Protein AF-A0A927PM42-F1 (afdb_monomer)

pLDDT: mean 90.75, std 9.51, range [42.62, 98.12]

Mean predicted aligned error: 4.84 Å

Organism: NCBI:txid2742202

Structure (mmCIF, N/CA/C/O backbone):
data_AF-A0A927PM42-F1
#
_entry.id   AF-A0A927PM42-F1
#
loop_
_atom_site.group_PDB
_atom_site.id
_atom_site.type_symbol
_atom_site.label_atom_id
_atom_site.label_alt_id
_atom_site.label_comp_id
_atom_site.label_asym_id
_atom_site.label_entity_id
_atom_site.label_seq_id
_atom_site.pdbx_PDB_ins_code
_atom_site.Cartn_x
_atom_site.Cartn_y
_atom_site.Cartn_z
_atom_site.occupancy
_atom_site.B_iso_or_equiv
_atom_site.auth_seq_id
_atom_site.auth_comp_id
_atom_site.auth_asym_id
_atom_site.auth_atom_id
_atom_site.pdbx_PDB_model_num
ATOM 1 N N . MET A 1 1 ? 5.790 -5.443 2.217 1.00 92.88 1 MET A N 1
ATOM 2 C CA . MET A 1 1 ? 6.641 -5.941 1.120 1.00 92.88 1 MET A CA 1
ATOM 3 C C . MET A 1 1 ? 6.816 -4.849 0.091 1.00 92.88 1 MET A C 1
ATOM 5 O O . MET A 1 1 ? 5.838 -4.183 -0.210 1.00 92.88 1 MET A O 1
ATOM 9 N N . THR A 1 2 ? 8.018 -4.648 -0.444 1.00 96.94 2 THR A N 1
ATOM 10 C CA . THR A 1 2 ? 8.223 -3.733 -1.580 1.00 96.94 2 THR A CA 1
ATOM 11 C C . THR A 1 2 ? 7.454 -4.245 -2.797 1.00 96.94 2 THR A C 1
ATOM 13 O O . THR A 1 2 ? 7.517 -5.438 -3.090 1.00 96.94 2 THR A O 1
ATOM 16 N N . GLY A 1 3 ? 6.694 -3.372 -3.459 1.00 97.50 3 GLY A N 1
ATOM 17 C CA . GLY A 1 3 ? 5.956 -3.709 -4.675 1.00 97.50 3 GLY A CA 1
ATOM 18 C C . GLY A 1 3 ? 6.852 -3.772 -5.918 1.00 97.50 3 GLY A C 1
ATOM 19 O O . GLY A 1 3 ? 8.004 -3.330 -5.868 1.00 97.50 3 GLY A O 1
ATOM 20 N N . PRO A 1 4 ? 6.360 -4.350 -7.027 1.00 97.75 4 PRO A N 1
ATOM 21 C CA . PRO A 1 4 ? 7.158 -4.594 -8.227 1.00 97.75 4 PRO A CA 1
ATOM 22 C C . PRO A 1 4 ? 7.742 -3.326 -8.862 1.00 97.75 4 PRO A C 1
ATOM 24 O O . PRO A 1 4 ? 8.863 -3.380 -9.364 1.00 97.75 4 PRO A O 1
ATOM 27 N N . VAL A 1 5 ? 7.036 -2.189 -8.834 1.00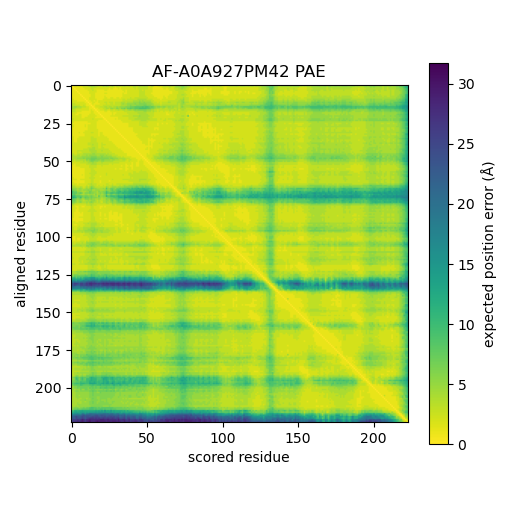 97.69 5 VAL A N 1
ATOM 28 C CA . VAL A 1 5 ? 7.523 -0.950 -9.471 1.00 97.69 5 VAL A CA 1
ATOM 29 C C . VAL A 1 5 ? 8.693 -0.377 -8.679 1.00 97.69 5 VAL A C 1
ATOM 31 O O . VAL A 1 5 ? 9.764 -0.123 -9.232 1.00 97.69 5 VAL A O 1
ATOM 34 N N . THR A 1 6 ? 8.521 -0.243 -7.367 1.00 97.44 6 THR A N 1
ATOM 35 C CA . THR A 1 6 ? 9.565 0.246 -6.463 1.00 97.44 6 THR A CA 1
ATOM 36 C C . THR A 1 6 ? 10.735 -0.726 -6.397 1.00 97.44 6 THR A C 1
ATOM 38 O O . THR A 1 6 ? 11.880 -0.296 -6.422 1.00 97.44 6 THR A O 1
ATOM 41 N N . LEU A 1 7 ? 10.493 -2.038 -6.390 1.00 97.56 7 LEU A N 1
ATOM 42 C CA . LEU A 1 7 ? 11.578 -3.017 -6.436 1.00 97.56 7 LEU A CA 1
ATOM 43 C C . LEU A 1 7 ? 12.359 -2.929 -7.753 1.00 97.56 7 LEU A C 1
ATOM 45 O O . LEU A 1 7 ? 13.586 -2.939 -7.737 1.00 97.56 7 LEU A O 1
ATOM 49 N N . GLY A 1 8 ? 11.664 -2.800 -8.887 1.00 96.69 8 GLY A N 1
ATOM 50 C CA . GLY A 1 8 ? 12.297 -2.650 -10.196 1.00 96.69 8 GLY A CA 1
ATOM 51 C C . GLY A 1 8 ? 13.134 -1.377 -10.318 1.00 96.69 8 GLY A C 1
ATOM 52 O O . GLY A 1 8 ? 14.120 -1.359 -11.050 1.00 96.69 8 GLY A O 1
ATOM 53 N N . ARG A 1 9 ? 12.777 -0.320 -9.586 1.00 95.62 9 ARG A N 1
ATOM 54 C CA . ARG A 1 9 ? 13.574 0.907 -9.495 1.00 9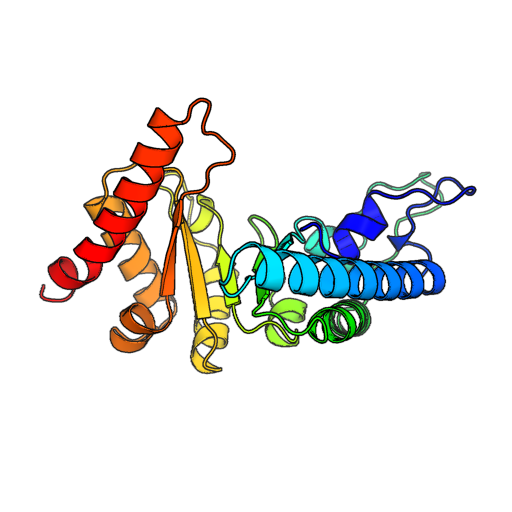5.62 9 ARG A CA 1
ATOM 55 C C . ARG A 1 9 ? 14.888 0.695 -8.735 1.00 95.62 9 ARG A C 1
ATOM 57 O O . ARG A 1 9 ? 15.901 1.265 -9.118 1.00 95.62 9 ARG A O 1
ATOM 64 N N . GLU A 1 10 ? 14.862 -0.097 -7.666 1.00 94.81 10 GLU A N 1
ATOM 65 C CA . GLU A 1 10 ? 16.002 -0.275 -6.752 1.00 94.81 10 GLU A CA 1
ATOM 66 C C . GLU A 1 10 ? 16.981 -1.382 -7.194 1.00 94.81 10 GLU A C 1
ATOM 68 O O . GLU A 1 10 ? 18.061 -1.514 -6.620 1.00 94.81 10 GLU A O 1
ATOM 73 N N . ILE A 1 11 ? 16.632 -2.188 -8.205 1.00 95.00 11 ILE A N 1
ATOM 74 C CA . ILE A 1 11 ? 17.509 -3.230 -8.760 1.00 95.00 11 ILE A CA 1
ATOM 75 C C . ILE A 1 11 ? 18.140 -2.742 -10.063 1.00 95.00 11 ILE A C 1
ATOM 77 O O . ILE A 1 11 ? 17.433 -2.372 -10.999 1.00 95.00 11 ILE A O 1
ATOM 81 N N . GLU A 1 12 ? 19.466 -2.820 -10.155 1.00 93.31 12 GLU A N 1
ATOM 82 C CA . GLU A 1 12 ? 20.225 -2.486 -11.362 1.00 93.31 12 GLU A CA 1
ATOM 83 C C . GLU A 1 12 ? 20.474 -3.718 -12.246 1.00 93.31 12 GLU A C 1
ATOM 85 O O . GLU A 1 12 ? 20.830 -4.804 -11.783 1.00 93.31 12 GLU A O 1
ATOM 90 N N . LEU A 1 13 ? 20.323 -3.530 -13.554 1.00 92.06 13 LEU A N 1
ATOM 91 C CA . LEU A 1 13 ? 20.781 -4.451 -14.589 1.00 92.06 13 LEU A CA 1
ATOM 92 C C . LEU A 1 13 ? 22.303 -4.317 -14.784 1.00 92.06 13 LEU A C 1
ATOM 94 O O . LEU A 1 13 ? 22.875 -3.275 -14.465 1.00 92.06 13 LEU A O 1
ATOM 98 N N . PRO A 1 14 ? 22.977 -5.293 -15.427 1.00 90.88 14 PRO A N 1
ATOM 99 C CA . PRO A 1 14 ? 24.401 -5.176 -15.768 1.00 90.88 14 PRO A CA 1
ATOM 100 C C . PRO A 1 14 ? 24.758 -3.941 -16.614 1.00 90.88 14 PRO A C 1
ATOM 102 O O . PRO A 1 14 ? 25.915 -3.535 -16.665 1.00 90.88 14 PRO A O 1
ATOM 105 N N . SER A 1 15 ? 23.771 -3.341 -17.286 1.00 85.94 15 SER A N 1
ATOM 106 C CA . SER A 1 15 ? 23.903 -2.089 -18.038 1.00 85.94 15 SER A CA 1
ATOM 107 C C . SER A 1 15 ? 23.924 -0.829 -17.158 1.00 85.94 15 SER A C 1
ATOM 109 O O . SER A 1 15 ? 24.000 0.273 -17.700 1.00 85.94 15 SER A O 1
ATOM 111 N N . GLY A 1 16 ? 23.783 -0.963 -15.835 1.00 87.88 16 GLY A N 1
ATOM 112 C CA . GLY A 1 16 ? 23.657 0.137 -14.874 1.00 87.88 16 GLY A CA 1
ATOM 113 C C . GLY A 1 16 ? 22.282 0.813 -14.855 1.00 87.88 16 GLY A C 1
ATOM 114 O O . GLY A 1 16 ? 22.078 1.752 -14.096 1.00 87.88 16 GLY A O 1
ATOM 115 N N . HIS A 1 17 ? 21.338 0.370 -15.690 1.00 90.12 17 HIS A N 1
ATOM 116 C CA . HIS A 1 17 ? 19.963 0.873 -15.675 1.00 90.12 17 HIS A CA 1
ATOM 117 C C . HIS A 1 17 ? 19.133 0.114 -14.645 1.00 90.12 17 HIS A C 1
ATOM 119 O O . HIS A 1 17 ? 19.331 -1.085 -14.460 1.00 90.12 17 HIS A O 1
ATOM 125 N N . ALA A 1 18 ? 18.167 0.789 -14.026 1.00 93.44 18 ALA A N 1
ATOM 126 C CA . ALA A 1 18 ? 17.182 0.118 -13.191 1.00 93.44 18 ALA A CA 1
ATOM 127 C C . ALA A 1 18 ? 16.388 -0.913 -14.013 1.00 93.44 18 ALA A C 1
ATOM 129 O O . ALA A 1 18 ? 16.078 -0.671 -15.183 1.00 93.44 18 ALA A O 1
ATOM 130 N N . VAL A 1 19 ? 15.992 -2.028 -13.397 1.00 96.06 19 VAL A N 1
ATOM 131 C CA . VAL A 1 19 ? 15.082 -3.020 -14.000 1.00 96.06 19 VAL A CA 1
ATOM 132 C C . VAL A 1 19 ? 13.786 -2.355 -14.475 1.00 96.06 19 VAL A C 1
ATOM 134 O O . VAL A 1 19 ? 13.231 -2.754 -15.494 1.00 96.06 19 VAL A O 1
ATOM 137 N N . LEU A 1 20 ? 13.346 -1.289 -13.799 1.00 95.69 20 LEU A N 1
ATOM 138 C CA . LEU A 1 20 ? 12.207 -0.456 -14.189 1.00 95.69 20 LEU A CA 1
ATOM 139 C C . LEU A 1 20 ? 12.273 0.030 -15.650 1.00 95.69 20 LEU A C 1
ATOM 141 O O . LEU A 1 20 ? 11.228 0.178 -16.284 1.00 95.69 20 LEU A O 1
ATOM 145 N N . GLU A 1 21 ? 13.470 0.262 -16.194 1.00 92.81 21 GLU A N 1
ATOM 146 C CA . GLU A 1 21 ? 13.679 0.761 -17.561 1.00 92.81 21 GLU A CA 1
ATOM 147 C C . GLU A 1 21 ? 13.536 -0.331 -18.640 1.00 92.81 21 GLU A C 1
ATOM 149 O O . GLU A 1 21 ? 13.314 -0.021 -19.816 1.00 92.81 21 GLU A O 1
ATOM 15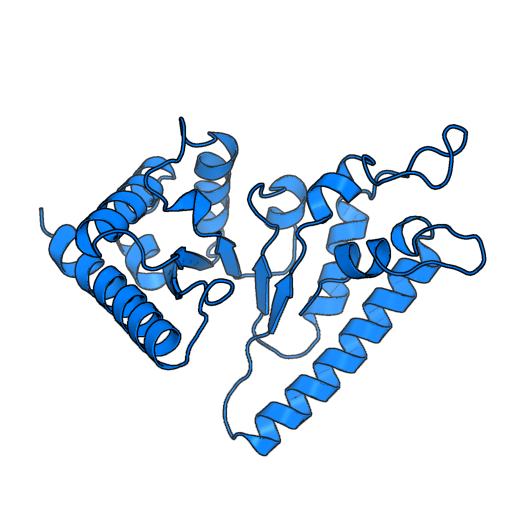4 N N . ASP A 1 22 ? 13.604 -1.610 -18.257 1.00 94.25 22 ASP A N 1
ATOM 155 C CA . ASP A 1 22 ? 13.395 -2.759 -19.139 1.00 94.25 22 ASP A CA 1
ATOM 156 C C . ASP A 1 22 ? 12.048 -3.431 -18.828 1.00 94.25 22 ASP A C 1
ATOM 158 O O . ASP A 1 22 ? 11.878 -4.136 -17.835 1.00 94.25 22 ASP A O 1
ATOM 162 N N . ARG A 1 23 ? 11.061 -3.241 -19.714 1.00 94.12 23 ARG A N 1
ATOM 163 C CA . ARG A 1 23 ? 9.699 -3.770 -19.518 1.00 94.12 23 ARG A CA 1
ATOM 164 C C . ARG A 1 23 ? 9.631 -5.297 -19.503 1.00 94.12 23 ARG A C 1
ATOM 166 O O . ARG A 1 23 ? 8.681 -5.835 -18.941 1.00 94.12 23 ARG A O 1
ATOM 173 N N . GLY A 1 24 ? 10.570 -5.987 -20.150 1.00 95.94 24 GLY A N 1
ATOM 174 C CA . GLY A 1 24 ? 10.654 -7.445 -20.101 1.00 95.94 24 GLY A CA 1
ATOM 175 C C . GLY A 1 24 ? 11.148 -7.896 -18.734 1.00 95.94 24 GLY A C 1
ATOM 176 O O . GLY A 1 24 ? 10.442 -8.620 -18.037 1.00 95.94 24 GLY A O 1
ATOM 177 N N . ALA A 1 25 ? 12.295 -7.360 -18.312 1.00 96.69 25 ALA A N 1
ATOM 178 C CA . ALA A 1 25 ? 12.884 -7.676 -17.014 1.00 96.69 25 ALA A CA 1
ATOM 179 C C . ALA A 1 25 ? 11.962 -7.298 -15.841 1.00 96.69 25 ALA A C 1
ATOM 181 O O . ALA A 1 25 ? 11.865 -8.044 -14.871 1.00 96.69 25 ALA A O 1
ATOM 182 N N . LEU A 1 26 ? 11.240 -6.177 -15.934 1.00 97.69 26 LEU A N 1
ATOM 183 C CA . LEU A 1 26 ? 10.273 -5.754 -14.920 1.00 97.69 26 LEU A CA 1
ATOM 184 C C . LEU A 1 26 ? 9.089 -6.723 -14.794 1.00 97.69 26 LEU A C 1
ATOM 186 O O . LEU A 1 26 ? 8.639 -6.999 -13.682 1.00 97.69 26 LEU A O 1
ATOM 190 N N . ARG A 1 27 ? 8.593 -7.258 -15.918 1.00 97.69 27 ARG A N 1
ATOM 191 C CA . ARG A 1 27 ? 7.532 -8.277 -15.915 1.00 97.69 27 ARG A CA 1
ATOM 192 C C . ARG A 1 27 ? 8.018 -9.581 -15.287 1.00 97.69 27 ARG A C 1
ATOM 194 O O . ARG A 1 27 ? 7.321 -10.123 -14.432 1.00 97.69 27 ARG A O 1
ATOM 201 N N . ASP A 1 28 ? 9.218 -10.029 -15.646 1.00 97.88 28 ASP A N 1
ATOM 202 C CA . ASP A 1 28 ? 9.822 -11.239 -15.076 1.00 97.88 28 ASP A CA 1
ATOM 203 C C . ASP A 1 28 ? 10.086 -11.078 -13.568 1.00 97.88 28 ASP A C 1
ATOM 205 O O . ASP A 1 28 ? 9.803 -11.982 -12.778 1.00 97.88 28 ASP A O 1
ATOM 209 N N . LEU A 1 29 ? 10.551 -9.897 -13.143 1.00 97.88 29 LEU A N 1
ATOM 210 C CA . LEU A 1 29 ? 10.734 -9.547 -11.734 1.00 97.88 29 LEU A CA 1
ATOM 211 C C . LEU A 1 29 ? 9.408 -9.589 -10.966 1.00 97.88 29 LEU A C 1
ATOM 213 O O . LEU A 1 29 ? 9.353 -10.175 -9.886 1.00 97.88 29 LEU A O 1
ATOM 217 N N . ALA A 1 30 ? 8.345 -8.985 -11.502 1.00 98.12 30 ALA A N 1
ATOM 218 C CA . ALA A 1 30 ? 7.035 -8.970 -10.853 1.00 98.12 30 ALA A CA 1
ATOM 219 C C . ALA A 1 30 ? 6.439 -10.380 -10.720 1.00 98.12 30 ALA A C 1
ATOM 221 O O . ALA A 1 30 ? 5.911 -10.719 -9.660 1.00 98.12 30 ALA A O 1
ATOM 222 N N . ALA A 1 31 ? 6.578 -11.218 -11.753 1.00 98.06 31 ALA A N 1
ATOM 223 C CA . ALA A 1 31 ? 6.146 -12.614 -11.711 1.00 98.06 31 ALA A CA 1
ATOM 224 C C . ALA A 1 31 ? 6.912 -13.414 -10.642 1.00 98.06 31 ALA A C 1
ATOM 226 O O . ALA A 1 31 ? 6.302 -14.091 -9.815 1.00 98.06 31 ALA A O 1
ATOM 227 N N . SER A 1 32 ? 8.240 -13.269 -10.599 1.00 97.94 32 SER A N 1
ATOM 228 C CA . SER A 1 32 ? 9.096 -13.919 -9.598 1.00 97.94 32 SER A CA 1
ATOM 229 C C . SER A 1 32 ? 8.786 -13.449 -8.168 1.00 97.94 32 SER A C 1
ATOM 231 O O . SER A 1 32 ? 8.699 -14.255 -7.238 1.00 97.94 32 SER A O 1
ATOM 233 N N . LEU A 1 33 ? 8.539 -12.146 -7.985 1.00 98.00 33 LEU A N 1
ATOM 234 C CA . LEU A 1 33 ? 8.115 -11.571 -6.708 1.00 98.00 33 LEU A CA 1
ATOM 235 C C . LEU A 1 33 ? 6.778 -12.163 -6.244 1.00 98.00 33 LEU A C 1
ATOM 237 O O . LEU A 1 33 ? 6.657 -12.544 -5.079 1.00 98.00 33 LEU A O 1
ATOM 241 N N . ALA A 1 34 ? 5.793 -12.265 -7.140 1.00 97.88 34 ALA A N 1
ATOM 242 C CA . ALA A 1 34 ? 4.490 -12.845 -6.830 1.00 97.88 34 ALA A CA 1
ATOM 243 C C . ALA A 1 34 ? 4.612 -14.322 -6.417 1.00 97.88 34 ALA A C 1
ATOM 245 O O . ALA A 1 34 ? 4.085 -14.708 -5.372 1.00 97.88 34 ALA A O 1
ATOM 246 N N . GLU A 1 35 ? 5.372 -15.132 -7.161 1.00 98.06 35 GLU A N 1
ATOM 247 C CA . GLU A 1 35 ? 5.624 -16.539 -6.818 1.00 98.06 35 GLU A CA 1
ATOM 248 C C . GLU A 1 35 ? 6.281 -16.673 -5.432 1.00 98.06 35 GLU A C 1
ATOM 250 O O . GLU A 1 35 ? 5.801 -17.412 -4.564 1.00 98.06 35 GLU A O 1
ATOM 255 N N . GLY A 1 36 ? 7.347 -15.903 -5.188 1.00 97.69 36 GLY A N 1
ATOM 256 C CA . GLY A 1 36 ? 8.074 -15.920 -3.922 1.00 97.69 36 GLY A CA 1
ATOM 257 C C . GLY A 1 36 ? 7.208 -15.505 -2.729 1.00 97.69 36 GLY A C 1
ATOM 258 O O . GLY A 1 36 ? 7.250 -16.150 -1.674 1.00 97.69 36 GLY A O 1
ATOM 259 N N . VAL A 1 37 ? 6.391 -14.459 -2.892 1.00 97.81 37 VAL A N 1
ATOM 260 C CA . VAL A 1 37 ? 5.470 -13.977 -1.854 1.00 97.81 37 VAL A CA 1
ATOM 261 C C . VAL A 1 37 ? 4.347 -14.979 -1.606 1.00 97.81 37 VAL A C 1
ATOM 263 O O . VAL A 1 37 ? 4.095 -15.292 -0.444 1.00 97.81 37 VAL A O 1
ATOM 266 N N . SER A 1 38 ? 3.736 -15.551 -2.646 1.00 97.62 38 SER A N 1
ATOM 267 C CA . SER A 1 38 ? 2.700 -16.587 -2.508 1.00 97.62 38 SER A CA 1
ATOM 268 C C . SER A 1 38 ? 3.209 -17.804 -1.723 1.00 97.62 38 SER A C 1
ATOM 270 O O . SER A 1 38 ? 2.601 -18.236 -0.733 1.00 97.62 38 SER A O 1
ATOM 272 N N . GLY A 1 39 ? 4.398 -18.307 -2.076 1.00 97.81 39 GLY A N 1
ATOM 273 C CA . GLY A 1 39 ? 5.035 -19.402 -1.345 1.00 97.81 39 GLY A CA 1
ATOM 274 C C . GLY A 1 39 ? 5.389 -19.034 0.101 1.00 97.81 39 GLY A C 1
ATOM 275 O O . GLY A 1 39 ? 5.317 -19.879 1.000 1.00 97.81 39 GLY A O 1
ATOM 276 N N . HIS A 1 40 ? 5.758 -17.774 0.356 1.00 96.75 40 HIS A N 1
ATOM 277 C CA . HIS A 1 40 ? 6.052 -17.285 1.700 1.00 96.75 40 HIS A CA 1
ATOM 278 C C . HIS A 1 40 ? 4.793 -17.153 2.565 1.00 96.75 40 HIS A C 1
ATOM 280 O O . HIS A 1 40 ? 4.797 -17.650 3.691 1.00 96.75 40 HIS A O 1
ATOM 286 N N . VAL A 1 41 ? 3.715 -16.576 2.029 1.00 97.44 41 VAL A N 1
ATOM 287 C CA . VAL A 1 41 ? 2.396 -16.499 2.674 1.00 97.44 41 VAL A CA 1
ATOM 288 C C . VAL A 1 41 ? 1.923 -17.894 3.062 1.00 97.44 41 VAL A C 1
ATOM 290 O O . VAL A 1 41 ? 1.713 -18.164 4.242 1.00 97.44 41 VAL A O 1
ATOM 293 N N . SER A 1 42 ? 1.888 -18.821 2.101 1.00 97.06 42 SER A N 1
ATOM 294 C CA . SER A 1 42 ? 1.455 -20.205 2.330 1.00 97.06 42 SER A CA 1
ATOM 295 C C . SER A 1 42 ? 2.264 -20.915 3.420 1.00 97.06 42 SER A C 1
ATOM 297 O O . SER A 1 42 ? 1.777 -21.828 4.092 1.00 97.06 42 SER A O 1
ATOM 299 N N . ARG A 1 43 ? 3.542 -20.557 3.588 1.00 97.62 43 ARG A N 1
ATOM 300 C CA . ARG A 1 43 ? 4.393 -21.090 4.660 1.00 97.62 43 ARG A CA 1
ATOM 301 C C . ARG A 1 43 ? 4.048 -20.468 6.012 1.00 97.62 43 ARG A C 1
ATOM 303 O O . ARG A 1 43 ? 3.949 -21.205 6.990 1.00 97.62 43 ARG A O 1
ATOM 310 N N . LEU A 1 44 ? 3.879 -19.147 6.064 1.00 96.88 44 LEU A N 1
ATOM 311 C CA . LEU A 1 44 ? 3.535 -18.420 7.285 1.00 96.88 44 LEU A CA 1
ATOM 312 C C . LEU A 1 44 ? 2.164 -18.832 7.820 1.00 96.88 44 LEU A C 1
ATOM 314 O O . LEU A 1 44 ? 2.062 -19.138 9.002 1.00 96.88 44 LEU A O 1
ATOM 318 N N . GLU A 1 45 ? 1.145 -18.930 6.968 1.00 97.12 45 GLU A N 1
ATOM 319 C CA . GLU A 1 45 ? -0.208 -19.324 7.386 1.00 97.12 45 GLU A CA 1
ATOM 320 C C . GLU A 1 45 ? -0.227 -20.717 8.019 1.00 97.12 45 GLU A C 1
ATOM 322 O O . GLU A 1 45 ? -0.785 -20.910 9.099 1.00 97.12 45 GLU A O 1
ATOM 327 N N . ARG A 1 46 ? 0.469 -21.686 7.408 1.00 96.88 46 ARG A N 1
ATOM 328 C CA . ARG A 1 46 ? 0.620 -23.035 7.978 1.00 96.88 46 ARG A CA 1
ATOM 329 C C . ARG A 1 46 ? 1.381 -23.038 9.299 1.00 96.88 46 ARG A C 1
ATOM 331 O O . ARG A 1 46 ? 1.077 -23.846 10.169 1.00 96.88 46 ARG A O 1
ATOM 338 N N . SER A 1 47 ? 2.388 -22.177 9.434 1.00 97.62 47 SER A N 1
ATOM 339 C CA . SER A 1 47 ? 3.229 -22.125 10.632 1.00 97.62 47 SER A CA 1
ATOM 340 C C . SER A 1 47 ? 2.569 -21.394 11.798 1.00 97.62 47 SER A C 1
ATOM 342 O O . SER A 1 47 ? 2.841 -21.735 12.946 1.00 97.62 47 SER A O 1
ATOM 344 N N . LEU A 1 48 ? 1.777 -20.359 11.519 1.00 97.12 48 LEU A N 1
ATOM 345 C CA . LEU A 1 48 ? 1.210 -19.462 12.527 1.00 97.12 48 LEU A CA 1
ATOM 346 C C . LEU A 1 48 ? -0.267 -19.759 12.812 1.00 97.12 48 LEU A C 1
ATOM 348 O O . LEU A 1 48 ? -0.782 -19.329 13.840 1.00 97.12 48 LEU A O 1
ATOM 352 N N . GLY A 1 49 ? -0.950 -20.492 11.927 1.00 96.69 49 GLY A N 1
ATOM 353 C CA . GLY A 1 49 ? -2.367 -20.826 12.074 1.00 96.69 49 GLY A CA 1
ATOM 354 C C . GLY A 1 49 ? -3.301 -19.620 11.935 1.00 96.69 49 GLY A C 1
ATOM 355 O O . GLY A 1 49 ? -4.433 -19.667 12.410 1.00 96.69 49 GLY A O 1
ATOM 356 N N . CYS A 1 50 ? -2.838 -18.534 11.314 1.00 96.19 50 CYS A N 1
ATOM 357 C CA . CYS A 1 50 ? -3.612 -17.322 11.066 1.00 96.19 50 CYS A CA 1
ATOM 358 C C . CYS A 1 50 ? -3.511 -16.906 9.597 1.00 96.19 50 CYS A C 1
ATOM 360 O O . CYS A 1 50 ? -2.554 -17.265 8.914 1.00 96.19 50 CYS A O 1
ATOM 362 N N . LYS A 1 51 ? -4.503 -16.142 9.126 1.00 95.44 51 LYS A N 1
ATOM 363 C CA . LYS A 1 51 ? -4.466 -15.527 7.797 1.00 95.44 51 LYS A CA 1
ATOM 364 C C . LYS A 1 51 ? -3.386 -14.454 7.734 1.00 95.44 51 LYS A C 1
ATOM 366 O O . LYS A 1 51 ? -3.207 -13.706 8.699 1.00 95.44 51 LYS A O 1
ATOM 371 N N . ILE A 1 52 ? -2.723 -14.342 6.589 1.00 96.00 52 ILE A N 1
ATOM 372 C CA . ILE A 1 52 ? -1.722 -13.302 6.340 1.00 96.00 52 ILE A CA 1
ATOM 373 C C . ILE A 1 52 ? -2.286 -12.243 5.393 1.00 96.00 52 ILE A C 1
ATOM 375 O O . ILE A 1 52 ? -2.898 -12.558 4.378 1.00 96.00 52 ILE A O 1
ATOM 379 N N . ILE A 1 53 ? -2.035 -10.976 5.725 1.00 95.19 53 ILE A N 1
ATOM 380 C CA . ILE A 1 53 ? -2.302 -9.829 4.853 1.00 95.19 53 ILE A CA 1
ATOM 381 C C . ILE A 1 53 ? -0.963 -9.334 4.308 1.00 95.19 53 ILE A C 1
ATOM 383 O O . ILE A 1 53 ? -0.015 -9.132 5.072 1.00 95.19 53 ILE A O 1
ATOM 387 N N . VAL A 1 54 ? -0.880 -9.109 2.999 1.00 96.94 54 VAL A N 1
ATOM 388 C CA . VAL A 1 54 ? 0.312 -8.559 2.347 1.00 96.94 54 VAL A CA 1
ATOM 389 C C . VAL A 1 54 ? 0.094 -7.089 2.024 1.00 96.94 54 VAL A C 1
ATOM 391 O O . VAL A 1 54 ? -0.752 -6.728 1.214 1.00 96.94 54 VAL A O 1
ATOM 394 N N . GLN A 1 55 ? 0.902 -6.223 2.629 1.00 95.75 55 GLN A N 1
ATOM 395 C CA . GLN A 1 55 ? 0.959 -4.818 2.244 1.00 95.75 55 GLN A CA 1
ATOM 396 C C . GLN A 1 55 ? 2.061 -4.603 1.202 1.00 95.75 55 GLN A C 1
ATOM 398 O O . GLN A 1 55 ? 3.237 -4.835 1.496 1.00 95.75 55 GLN A O 1
ATOM 403 N N . TRP A 1 56 ? 1.695 -4.138 0.013 1.00 97.62 56 TRP A N 1
ATOM 404 C CA . TRP A 1 56 ? 2.607 -3.687 -1.030 1.00 97.62 56 TRP A CA 1
ATOM 405 C C . TRP A 1 56 ? 2.997 -2.227 -0.799 1.00 97.62 56 TRP A C 1
ATOM 407 O O . TRP A 1 56 ? 2.142 -1.360 -0.633 1.00 97.62 56 TRP A O 1
ATOM 417 N N . LEU A 1 57 ? 4.300 -1.967 -0.771 1.00 96.62 57 LEU A N 1
ATOM 418 C CA . LEU A 1 57 ? 4.889 -0.646 -0.593 1.00 96.62 57 LEU A CA 1
ATOM 419 C C . LEU A 1 57 ? 5.397 -0.164 -1.950 1.00 96.62 57 LEU A C 1
ATOM 421 O O . LEU A 1 57 ? 6.358 -0.718 -2.483 1.00 96.62 57 LEU A O 1
ATOM 425 N N . GLU A 1 58 ? 4.742 0.858 -2.486 1.00 97.38 58 GLU A N 1
ATOM 426 C CA . GLU A 1 58 ? 4.997 1.445 -3.798 1.00 97.38 58 GLU A CA 1
ATOM 427 C C . GLU A 1 58 ? 5.263 2.968 -3.747 1.00 97.38 58 GLU A C 1
ATOM 429 O O . GLU A 1 58 ? 4.628 3.724 -4.486 1.00 97.38 58 GLU A O 1
ATOM 434 N N . PRO A 1 59 ? 6.177 3.468 -2.887 1.00 95.44 59 PRO A N 1
ATOM 435 C CA . PRO A 1 59 ? 6.458 4.903 -2.776 1.00 95.44 59 PRO A CA 1
ATOM 436 C C . PRO A 1 59 ? 7.080 5.517 -4.040 1.00 95.44 59 PRO A C 1
ATOM 438 O O . PRO A 1 59 ? 6.969 6.720 -4.253 1.00 95.44 59 PRO A O 1
ATOM 441 N N . ALA A 1 60 ? 7.721 4.714 -4.894 1.00 95.50 60 ALA A N 1
ATOM 442 C CA . ALA A 1 60 ? 8.337 5.199 -6.131 1.00 95.50 60 ALA A CA 1
ATOM 443 C C . ALA A 1 60 ? 7.373 5.232 -7.328 1.00 95.50 60 ALA A C 1
ATOM 445 O O . ALA A 1 60 ? 7.774 5.569 -8.442 1.00 95.50 60 ALA A O 1
ATOM 446 N N . LEU A 1 61 ? 6.106 4.859 -7.133 1.00 96.31 61 LEU A N 1
ATOM 447 C CA . LEU A 1 61 ? 5.159 4.715 -8.230 1.00 96.31 61 LEU A CA 1
ATOM 448 C C . LEU A 1 61 ? 4.907 6.030 -8.967 1.00 96.31 61 LEU A C 1
ATOM 450 O O . LEU A 1 61 ? 4.974 6.048 -10.191 1.00 96.31 61 LEU A O 1
ATOM 454 N N . GLN A 1 62 ? 4.645 7.123 -8.245 1.00 95.12 62 GLN A N 1
ATOM 455 C CA . GLN A 1 62 ? 4.404 8.430 -8.867 1.00 95.12 62 GLN A CA 1
ATOM 456 C C . GLN A 1 62 ? 5.597 8.844 -9.746 1.00 95.12 62 GLN A C 1
ATOM 458 O O . GLN A 1 62 ? 5.423 9.213 -10.904 1.00 95.12 62 GLN A O 1
ATOM 463 N N . GLU A 1 63 ? 6.817 8.680 -9.232 1.00 94.69 63 GLU A N 1
ATOM 464 C CA . GLU A 1 63 ? 8.060 8.981 -9.952 1.00 94.69 63 GLU A CA 1
ATOM 465 C C . GLU A 1 63 ? 8.246 8.104 -11.205 1.00 94.69 63 GLU A C 1
ATOM 467 O O . GLU A 1 63 ? 8.710 8.577 -12.247 1.00 94.69 63 GLU A O 1
ATOM 472 N N . ALA A 1 64 ? 7.853 6.829 -11.137 1.00 95.88 64 ALA A N 1
ATOM 473 C CA . ALA A 1 64 ? 7.878 5.921 -12.279 1.00 95.88 64 ALA A CA 1
ATOM 474 C C . ALA A 1 64 ? 6.848 6.309 -13.355 1.00 95.88 64 ALA A C 1
ATOM 476 O O . ALA A 1 64 ? 7.169 6.294 -14.546 1.00 95.88 64 ALA A O 1
ATOM 477 N N . LEU A 1 65 ? 5.627 6.683 -12.957 1.00 96.38 65 LEU A N 1
ATOM 478 C CA . LEU A 1 65 ? 4.572 7.130 -13.877 1.00 96.38 65 LEU A CA 1
ATOM 479 C C . LEU A 1 65 ? 4.965 8.436 -14.586 1.00 96.38 65 LEU A C 1
ATOM 481 O O . LEU A 1 65 ? 4.779 8.576 -15.798 1.00 96.38 65 LEU A O 1
ATOM 485 N N . ASP A 1 66 ? 5.574 9.365 -13.849 1.00 94.88 66 ASP A N 1
ATOM 486 C CA . ASP A 1 66 ? 6.019 10.655 -14.379 1.00 94.88 66 ASP A CA 1
ATOM 487 C C . ASP A 1 66 ? 7.294 10.548 -15.222 1.00 94.88 66 ASP A C 1
ATOM 489 O O . ASP A 1 66 ? 7.568 11.430 -16.049 1.00 94.88 66 ASP A O 1
ATOM 493 N N . GLY A 1 67 ? 8.048 9.452 -15.072 1.00 93.44 67 GLY A N 1
ATOM 494 C CA . GLY A 1 67 ? 9.364 9.298 -15.687 1.00 93.44 67 GLY A CA 1
ATOM 495 C C . GLY A 1 67 ? 10.316 10.347 -15.131 1.00 93.44 67 GLY A C 1
ATOM 496 O O . GLY A 1 67 ? 10.988 11.043 -15.883 1.00 93.44 67 GLY A O 1
ATOM 497 N N . SER A 1 68 ? 10.307 10.517 -13.813 1.00 91.75 68 SER A N 1
ATOM 498 C CA . SER A 1 68 ? 11.180 11.440 -13.081 1.00 91.75 68 SER A CA 1
ATOM 499 C C . SER A 1 68 ? 12.222 10.700 -12.239 1.00 91.75 68 SER A C 1
ATOM 501 O O . SER A 1 68 ? 12.923 11.323 -11.445 1.00 91.75 68 SER A O 1
ATOM 503 N N . SER A 1 69 ? 12.359 9.386 -12.470 1.00 86.38 69 SER A N 1
ATOM 504 C CA . SER A 1 69 ? 13.366 8.533 -11.837 1.00 86.38 69 SER A CA 1
ATOM 505 C C . SER A 1 69 ? 14.783 9.045 -12.053 1.00 86.38 69 SER A C 1
ATOM 507 O O . SER A 1 69 ? 15.104 9.597 -13.105 1.00 86.38 69 SER A O 1
ATOM 509 N N . ARG A 1 70 ? 15.662 8.857 -11.065 1.00 83.88 70 ARG A N 1
ATOM 510 C CA . ARG A 1 70 ? 17.064 9.271 -11.197 1.00 83.88 70 ARG A CA 1
ATOM 511 C C . ARG A 1 70 ? 17.693 8.633 -12.455 1.00 83.88 70 ARG A C 1
ATOM 513 O O . ARG A 1 70 ? 17.790 7.409 -12.509 1.00 83.88 70 ARG A O 1
ATOM 520 N N . PRO A 1 71 ? 18.148 9.426 -13.446 1.00 81.94 71 PRO A N 1
ATOM 521 C CA . PRO A 1 71 ? 18.742 8.880 -14.660 1.00 81.94 71 PRO A CA 1
ATOM 522 C C . PRO A 1 71 ? 20.145 8.322 -14.404 1.00 81.94 71 PRO A C 1
ATOM 524 O O . PRO A 1 71 ? 20.893 8.849 -13.576 1.00 81.94 71 PRO A O 1
ATOM 527 N N . VAL A 1 72 ? 20.536 7.325 -15.203 1.00 80.94 72 VAL A N 1
ATOM 528 C CA . VAL A 1 72 ? 21.918 6.811 -15.264 1.00 80.94 72 VAL A CA 1
ATOM 529 C C . VAL A 1 72 ? 22.862 7.860 -15.860 1.00 80.94 72 VAL A C 1
ATOM 531 O O . VAL A 1 72 ? 23.999 8.018 -15.418 1.00 80.94 72 VAL A O 1
ATOM 534 N N . SER A 1 73 ? 22.392 8.615 -16.859 1.00 81.81 73 SER A N 1
ATOM 535 C CA . SER A 1 73 ? 23.127 9.729 -17.462 1.00 81.81 73 SER A CA 1
ATOM 536 C C . SER A 1 73 ? 22.181 10.794 -18.021 1.00 81.81 73 SER A C 1
ATOM 538 O O . SER A 1 73 ? 21.031 10.514 -18.345 1.00 81.81 73 SER A O 1
ATOM 540 N N . ILE A 1 74 ? 22.679 12.021 -18.206 1.00 83.38 74 ILE A N 1
ATOM 541 C CA . ILE A 1 74 ? 21.901 13.144 -18.771 1.00 83.38 74 ILE A CA 1
ATOM 542 C C . ILE A 1 74 ? 21.391 12.833 -20.193 1.00 83.38 74 ILE A C 1
ATOM 544 O O . ILE A 1 74 ? 20.360 13.352 -20.610 1.00 83.38 74 ILE A O 1
ATOM 548 N N . LEU A 1 75 ? 22.096 11.975 -20.940 1.00 86.12 75 LEU A N 1
ATOM 549 C CA . LEU A 1 75 ? 21.745 11.608 -22.316 1.00 86.12 75 LEU A CA 1
ATOM 550 C C . LEU A 1 75 ? 20.661 10.522 -22.395 1.00 86.12 75 LEU A C 1
ATOM 552 O O . LEU A 1 75 ? 20.173 10.225 -23.484 1.00 86.12 75 LEU A O 1
ATOM 556 N N . GLN A 1 76 ? 20.300 9.920 -21.262 1.00 81.81 76 GLN A N 1
ATOM 557 C CA . GLN A 1 76 ? 19.342 8.822 -21.171 1.00 81.81 76 GLN A CA 1
ATOM 558 C C . GLN A 1 76 ? 18.320 9.142 -20.075 1.00 81.81 76 GLN A C 1
ATOM 560 O O . GLN A 1 76 ? 18.462 8.671 -18.944 1.00 81.81 76 GLN A O 1
ATOM 565 N N . PRO A 1 77 ? 17.315 9.984 -20.381 1.00 85.00 77 PRO A N 1
ATOM 566 C CA . PRO A 1 77 ? 16.262 10.281 -19.423 1.00 85.00 77 PRO A CA 1
ATOM 567 C C . PRO A 1 77 ? 15.469 9.007 -19.083 1.00 85.00 77 PRO A C 1
ATOM 569 O O . PRO A 1 77 ? 15.296 8.150 -19.959 1.00 85.00 77 PRO A O 1
ATOM 572 N N . PRO A 1 78 ? 14.975 8.888 -17.839 1.00 88.25 78 PRO A N 1
ATOM 573 C CA . PRO A 1 78 ? 14.148 7.761 -17.408 1.00 88.25 78 PRO A CA 1
ATOM 574 C C . PRO A 1 78 ? 12.868 7.641 -18.247 1.00 88.25 78 PRO A C 1
ATOM 576 O O . PRO A 1 78 ? 12.304 8.637 -18.718 1.00 88.25 78 PRO A O 1
ATOM 579 N N . ARG A 1 79 ? 12.368 6.417 -18.418 1.00 91.25 79 ARG A N 1
ATOM 580 C CA . ARG A 1 79 ? 11.144 6.157 -19.185 1.00 91.25 79 ARG A CA 1
ATOM 581 C C . ARG A 1 79 ? 9.924 6.112 -18.280 1.00 91.25 79 ARG A C 1
ATOM 583 O O . ARG A 1 79 ? 9.836 5.296 -17.366 1.00 91.25 79 ARG A O 1
ATOM 590 N N . ARG A 1 80 ? 8.900 6.889 -18.644 1.00 95.62 80 ARG A N 1
ATOM 591 C CA . ARG A 1 80 ? 7.563 6.801 -18.035 1.00 95.62 80 ARG A CA 1
ATOM 592 C C . ARG A 1 80 ? 7.020 5.385 -18.100 1.00 95.62 80 ARG A C 1
ATOM 594 O O . ARG A 1 80 ? 6.947 4.822 -19.194 1.00 95.62 80 ARG A O 1
ATOM 601 N N . LEU A 1 81 ? 6.619 4.838 -16.957 1.00 97.38 81 LEU A N 1
ATOM 602 C CA . LEU A 1 81 ? 5.831 3.614 -16.866 1.00 97.38 81 LEU A CA 1
ATOM 603 C C . LEU A 1 81 ? 4.365 3.941 -17.188 1.00 97.38 81 LEU A C 1
ATOM 605 O O . LEU A 1 81 ? 3.743 4.706 -16.453 1.00 97.38 81 LEU A O 1
ATOM 609 N N . PRO A 1 82 ? 3.784 3.400 -18.271 1.00 97.31 82 PRO A N 1
ATOM 610 C CA . PRO A 1 82 ? 2.373 3.620 -18.557 1.00 97.31 82 PRO A CA 1
ATOM 611 C C . PRO A 1 82 ? 1.488 3.011 -17.467 1.00 97.31 82 PRO A C 1
ATOM 613 O O . PRO A 1 82 ? 1.735 1.897 -17.009 1.00 97.31 82 PRO A O 1
ATOM 616 N N . VAL A 1 83 ? 0.411 3.711 -17.101 1.00 97.75 83 VAL A N 1
ATOM 617 C CA . VAL A 1 83 ? -0.551 3.241 -16.088 1.00 97.75 83 VAL A CA 1
ATOM 618 C C . VAL A 1 83 ? -1.053 1.813 -16.357 1.00 97.75 83 VAL A C 1
ATOM 620 O O . VAL A 1 83 ? -1.009 1.011 -15.426 1.00 97.75 83 VAL A O 1
ATOM 623 N N . PRO A 1 84 ? -1.449 1.429 -17.592 1.00 97.88 84 PRO A N 1
ATOM 624 C CA . PRO A 1 84 ? -1.894 0.058 -17.854 1.00 97.88 84 PRO A CA 1
ATOM 625 C C . PRO A 1 84 ? -0.810 -0.994 -17.597 1.00 97.88 84 PRO A C 1
ATOM 627 O O . PRO A 1 84 ? -1.122 -2.108 -17.187 1.00 97.88 84 PRO A O 1
ATOM 630 N N . GLU A 1 85 ? 0.465 -0.650 -17.804 1.00 97.94 85 GLU A N 1
ATOM 631 C CA . GLU A 1 85 ? 1.573 -1.556 -17.497 1.00 97.94 85 GLU A CA 1
ATOM 632 C C . GLU A 1 85 ? 1.750 -1.705 -15.983 1.00 97.94 85 GLU A C 1
ATOM 634 O O . GLU A 1 85 ? 1.853 -2.831 -15.505 1.00 97.94 85 GLU A O 1
ATOM 639 N N . ALA A 1 86 ? 1.704 -0.608 -15.217 1.00 97.69 86 ALA A N 1
ATOM 640 C CA . ALA A 1 86 ? 1.754 -0.660 -13.752 1.00 97.69 86 ALA A CA 1
ATOM 641 C C . ALA A 1 86 ? 0.610 -1.512 -13.168 1.00 97.69 86 ALA A C 1
ATOM 643 O O . ALA A 1 86 ? 0.844 -2.402 -12.350 1.00 97.69 86 ALA A O 1
ATOM 644 N N . VAL A 1 87 ? -0.618 -1.297 -13.652 1.00 98.12 87 VAL A N 1
ATOM 645 C CA . VAL A 1 87 ? -1.801 -2.080 -13.261 1.00 98.12 87 VAL A CA 1
ATOM 646 C C . VAL A 1 87 ? -1.653 -3.553 -13.656 1.00 98.12 87 VAL A C 1
ATOM 648 O O . VAL A 1 87 ? -2.030 -4.433 -12.881 1.00 98.12 87 VAL A O 1
ATOM 651 N N . GLY A 1 88 ? -1.065 -3.847 -14.819 1.00 98.00 88 GLY A N 1
ATOM 652 C CA . GLY A 1 88 ? -0.782 -5.214 -15.260 1.00 98.00 88 GLY A CA 1
ATOM 653 C C . GLY A 1 88 ? 0.197 -5.953 -14.342 1.00 98.00 88 GLY A C 1
ATOM 654 O O . GLY A 1 88 ? -0.055 -7.103 -13.986 1.00 98.00 88 GLY A O 1
ATOM 655 N N . LEU A 1 89 ? 1.266 -5.284 -13.892 1.00 98.00 89 LEU A N 1
ATOM 656 C CA . LEU A 1 89 ? 2.216 -5.851 -12.923 1.00 98.00 89 LEU A CA 1
ATOM 657 C C . LEU A 1 89 ? 1.518 -6.187 -11.600 1.00 98.00 89 LEU A C 1
ATOM 659 O O . LEU A 1 89 ? 1.677 -7.285 -11.069 1.00 98.00 89 LEU A O 1
ATOM 663 N N . TRP A 1 90 ? 0.698 -5.268 -11.091 1.00 97.62 90 TRP A N 1
ATOM 664 C CA . TRP A 1 90 ? -0.065 -5.496 -9.866 1.00 97.62 90 TRP A CA 1
ATOM 665 C C . TRP A 1 90 ? -1.129 -6.572 -9.998 1.00 97.62 90 TRP A C 1
ATOM 667 O O . TRP A 1 90 ? -1.363 -7.293 -9.035 1.00 97.62 90 TRP A O 1
ATOM 677 N N . SER A 1 91 ? -1.757 -6.702 -11.167 1.00 97.12 91 SER A N 1
ATOM 678 C CA . SER A 1 91 ? -2.747 -7.753 -11.420 1.00 97.12 91 SER A CA 1
ATOM 679 C C . SER A 1 91 ? -2.122 -9.138 -11.272 1.00 97.12 91 SER A C 1
ATOM 681 O O . SER A 1 91 ? -2.707 -9.987 -10.611 1.00 97.12 91 SER A O 1
ATOM 683 N N . GLY A 1 92 ? -0.892 -9.338 -11.763 1.00 94.56 92 GLY A N 1
ATOM 684 C CA . GLY A 1 92 ? -0.143 -10.574 -11.508 1.00 94.56 92 GLY A CA 1
ATOM 685 C C . GLY A 1 92 ? 0.191 -10.776 -10.025 1.00 94.56 92 GLY A C 1
ATOM 686 O O . GLY A 1 92 ? 0.048 -11.875 -9.494 1.00 94.56 92 GLY A O 1
ATOM 687 N N . CYS A 1 93 ? 0.571 -9.710 -9.312 1.00 95.69 93 CYS A N 1
ATOM 688 C CA . CYS A 1 93 ? 0.791 -9.781 -7.863 1.00 95.69 93 CYS A CA 1
ATOM 689 C C . CYS A 1 93 ? -0.496 -10.027 -7.059 1.00 95.69 93 CYS A C 1
ATOM 691 O O . CYS A 1 93 ? -0.413 -10.528 -5.942 1.00 95.69 93 CYS A O 1
ATOM 693 N N . ALA A 1 94 ? -1.676 -9.709 -7.593 1.00 95.81 94 ALA A N 1
ATOM 694 C CA . ALA A 1 94 ? -2.939 -9.906 -6.892 1.00 95.81 94 ALA A CA 1
ATOM 695 C C . ALA A 1 94 ? -3.293 -11.394 -6.714 1.00 95.81 94 ALA A C 1
ATOM 697 O O . ALA A 1 94 ? -4.036 -11.736 -5.795 1.00 95.81 94 ALA A O 1
ATOM 698 N N . GLU A 1 95 ? -2.714 -12.286 -7.521 1.00 94.94 95 GLU A N 1
ATOM 699 C CA . GLU A 1 95 ? -3.006 -13.727 -7.536 1.00 94.94 95 GLU A CA 1
ATOM 700 C C . GLU A 1 95 ? -2.299 -14.531 -6.423 1.00 94.94 95 GLU A C 1
ATOM 702 O O . GLU A 1 95 ? -2.396 -15.755 -6.376 1.00 94.94 95 GLU A O 1
ATOM 707 N N . ILE A 1 96 ? -1.621 -13.874 -5.473 1.00 94.88 96 ILE A N 1
ATOM 708 C CA . ILE A 1 96 ? -0.835 -14.539 -4.413 1.00 94.88 96 ILE A CA 1
ATOM 709 C C . ILE A 1 96 ? -1.662 -15.312 -3.368 1.00 94.88 96 ILE A C 1
ATOM 711 O O . ILE A 1 96 ? -1.079 -15.946 -2.490 1.00 94.88 96 ILE A O 1
ATOM 715 N N . GLY A 1 97 ? -2.996 -15.261 -3.432 1.00 91.81 97 GLY A N 1
ATOM 716 C CA . GLY A 1 97 ? -3.888 -15.995 -2.525 1.00 91.81 97 GLY A CA 1
ATOM 717 C C . GLY A 1 97 ? -4.007 -15.405 -1.115 1.00 91.81 97 GLY A C 1
ATOM 718 O O . GLY A 1 97 ? -4.410 -16.113 -0.198 1.00 91.81 97 GLY A O 1
ATOM 719 N N . ALA A 1 98 ? -3.665 -14.126 -0.941 1.00 95.12 98 ALA A N 1
ATOM 720 C CA . ALA A 1 98 ? -3.726 -13.405 0.330 1.00 95.12 98 ALA A CA 1
ATOM 721 C C . ALA A 1 98 ? -4.545 -12.116 0.197 1.00 95.12 98 ALA A C 1
ATOM 723 O O . ALA A 1 98 ? -4.580 -11.505 -0.877 1.00 95.12 98 ALA A O 1
ATOM 724 N N . ASP A 1 99 ? -5.123 -11.661 1.309 1.00 95.75 99 ASP A N 1
ATOM 725 C CA . ASP A 1 99 ? -5.672 -10.309 1.400 1.00 95.75 99 ASP A CA 1
ATOM 726 C C . ASP A 1 99 ? -4.534 -9.292 1.246 1.00 95.75 99 ASP A C 1
ATOM 728 O O . ASP A 1 99 ? -3.430 -9.479 1.768 1.00 95.75 99 ASP A O 1
ATOM 732 N N . GLN A 1 100 ? -4.784 -8.217 0.500 1.00 96.56 100 GLN A N 1
ATOM 733 C CA . GLN A 1 100 ? -3.735 -7.292 0.077 1.00 96.56 100 GLN A CA 1
ATOM 734 C C . GLN A 1 100 ? -4.102 -5.835 0.327 1.00 96.56 100 GLN A C 1
ATOM 736 O O . GLN A 1 100 ? -5.244 -5.412 0.130 1.00 96.56 100 GLN A O 1
ATOM 741 N N . ALA A 1 101 ? -3.095 -5.061 0.721 1.00 96.94 101 ALA A N 1
ATOM 742 C CA . ALA A 1 101 ? -3.180 -3.621 0.903 1.00 96.94 101 ALA A CA 1
ATOM 743 C C . ALA A 1 101 ? -2.068 -2.914 0.121 1.00 96.94 101 ALA A C 1
ATOM 745 O O . ALA A 1 101 ? -0.984 -3.464 -0.048 1.00 96.94 101 ALA A O 1
ATOM 746 N N . LEU A 1 102 ? -2.319 -1.693 -0.337 1.00 97.62 102 LEU A N 1
ATOM 747 C CA . LEU A 1 102 ? -1.361 -0.880 -1.085 1.00 97.62 102 LEU A CA 1
ATOM 748 C C . LEU A 1 102 ? -1.010 0.382 -0.299 1.00 97.62 102 LEU A C 1
ATOM 750 O O . LEU A 1 102 ? -1.892 1.029 0.250 1.00 97.62 102 LEU A O 1
ATOM 754 N N . TRP A 1 103 ? 0.261 0.767 -0.287 1.00 95.94 103 TRP A N 1
ATOM 755 C CA . TRP A 1 103 ? 0.724 2.070 0.186 1.00 95.94 103 TRP A CA 1
ATOM 756 C C . TRP A 1 103 ? 1.634 2.697 -0.865 1.00 95.94 103 TRP A C 1
ATOM 758 O O . TRP A 1 103 ? 2.611 2.070 -1.259 1.00 95.94 103 TRP A O 1
ATOM 768 N N . CYS A 1 104 ? 1.345 3.924 -1.300 1.00 94.75 104 CYS A N 1
ATOM 769 C CA . CYS A 1 104 ? 2.086 4.611 -2.370 1.00 94.75 104 CYS A CA 1
ATOM 770 C C . CYS A 1 104 ? 2.950 5.784 -1.879 1.00 94.75 104 CYS A C 1
ATOM 772 O O . CYS A 1 104 ? 3.407 6.584 -2.688 1.00 94.75 104 CYS A O 1
ATOM 774 N N . GLY A 1 105 ? 3.174 5.907 -0.569 1.00 89.88 105 GLY A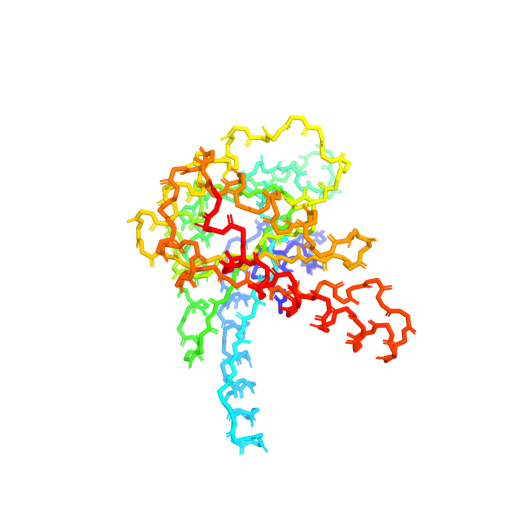 N 1
ATOM 775 C CA . GLY A 1 105 ? 3.792 7.101 0.014 1.00 89.88 105 GLY A CA 1
ATOM 776 C C . GLY A 1 105 ? 2.774 8.208 0.299 1.00 89.88 105 GLY A C 1
ATOM 777 O O . GLY A 1 105 ? 1.587 7.934 0.486 1.00 89.88 105 GLY A O 1
ATOM 778 N N . ASP A 1 106 ? 3.255 9.451 0.366 1.00 83.94 106 ASP A N 1
ATOM 779 C CA . ASP A 1 106 ? 2.438 10.616 0.741 1.00 83.94 106 ASP A CA 1
ATOM 780 C C . ASP A 1 106 ? 1.548 11.124 -0.405 1.00 83.94 106 ASP A C 1
ATOM 782 O O . ASP A 1 106 ? 0.493 11.706 -0.156 1.00 83.94 106 ASP A O 1
ATOM 786 N N . THR A 1 107 ? 1.940 10.862 -1.656 1.00 86.88 107 THR A N 1
ATOM 787 C CA . THR A 1 107 ? 1.166 11.214 -2.852 1.00 86.88 107 THR A CA 1
ATOM 788 C C . THR A 1 107 ? 0.561 9.957 -3.459 1.00 86.88 107 THR A C 1
ATOM 790 O O . THR A 1 107 ? 1.283 9.045 -3.859 1.00 86.88 107 THR A O 1
ATOM 793 N N . VAL A 1 108 ? -0.769 9.911 -3.559 1.00 93.06 108 VAL A N 1
ATOM 794 C CA . VAL A 1 108 ? -1.491 8.772 -4.141 1.00 93.06 108 VAL A CA 1
ATOM 795 C C . VAL A 1 108 ? -1.701 8.998 -5.647 1.00 93.06 108 VAL A C 1
ATOM 797 O O . VAL A 1 108 ? -2.450 9.902 -6.022 1.00 93.06 108 VAL A O 1
ATOM 800 N N . PRO A 1 109 ? -1.113 8.174 -6.535 1.00 94.88 109 PRO A N 1
ATOM 801 C CA . PRO A 1 109 ? -1.370 8.236 -7.974 1.00 94.88 109 PRO A CA 1
ATOM 802 C C . PRO A 1 109 ? -2.724 7.593 -8.307 1.00 94.88 109 PRO A C 1
ATOM 804 O O . PRO A 1 109 ? -2.820 6.424 -8.692 1.00 94.88 109 PRO A O 1
ATOM 807 N N . TRP A 1 110 ? -3.797 8.367 -8.136 1.00 95.00 110 TRP A N 1
ATOM 808 C CA . TRP A 1 110 ? -5.182 7.897 -8.265 1.00 95.00 110 TRP A CA 1
ATOM 809 C C . TRP A 1 110 ? -5.508 7.246 -9.610 1.00 95.00 110 TRP A C 1
ATOM 811 O O . TRP A 1 110 ? -6.254 6.273 -9.648 1.00 95.00 110 TRP A O 1
ATOM 821 N N . ASN A 1 111 ? -4.905 7.723 -10.701 1.00 93.56 111 ASN A N 1
ATOM 822 C CA . ASN A 1 111 ? -5.091 7.157 -12.039 1.00 93.56 111 ASN A CA 1
ATOM 823 C C . ASN A 1 111 ? -4.682 5.676 -12.140 1.00 93.56 111 ASN A C 1
ATOM 825 O O . ASN A 1 111 ? -5.300 4.935 -12.894 1.00 93.56 111 ASN A O 1
ATOM 829 N N . ALA A 1 112 ? -3.661 5.242 -11.398 1.00 96.50 112 ALA A N 1
ATOM 830 C CA . ALA A 1 112 ? -3.247 3.843 -11.339 1.00 96.50 112 ALA A CA 1
ATOM 831 C C . ALA A 1 112 ? -3.946 3.088 -10.205 1.00 96.50 112 ALA A C 1
ATOM 833 O O . ALA A 1 112 ? -4.357 1.944 -10.383 1.00 96.50 112 ALA A O 1
ATOM 834 N N . VAL A 1 113 ? -4.096 3.723 -9.041 1.00 96.50 113 VAL A N 1
ATOM 835 C CA . VAL A 1 113 ? -4.677 3.095 -7.846 1.00 96.50 113 VAL A CA 1
ATOM 836 C C . VAL A 1 113 ? -6.141 2.702 -8.068 1.00 96.50 113 VAL A C 1
ATOM 838 O O . VAL A 1 113 ? -6.531 1.591 -7.707 1.00 96.50 113 VAL A O 1
ATOM 841 N N . GLU A 1 114 ? -6.945 3.559 -8.703 1.00 94.44 114 GLU A N 1
ATOM 842 C CA . GLU A 1 114 ? -8.367 3.280 -8.959 1.00 94.44 114 GLU A CA 1
ATOM 843 C C . GLU A 1 114 ? -8.588 2.112 -9.928 1.00 94.44 114 GLU A C 1
ATOM 845 O O . GLU A 1 114 ? -9.510 1.319 -9.724 1.00 94.44 114 GLU A O 1
ATOM 850 N N . GLU A 1 115 ? -7.725 1.980 -10.935 1.00 94.94 115 GLU A N 1
ATOM 851 C CA . GLU A 1 115 ? -7.748 0.896 -11.928 1.00 94.94 115 GLU A CA 1
ATOM 852 C C . GLU A 1 115 ? -7.062 -0.382 -11.414 1.00 94.94 1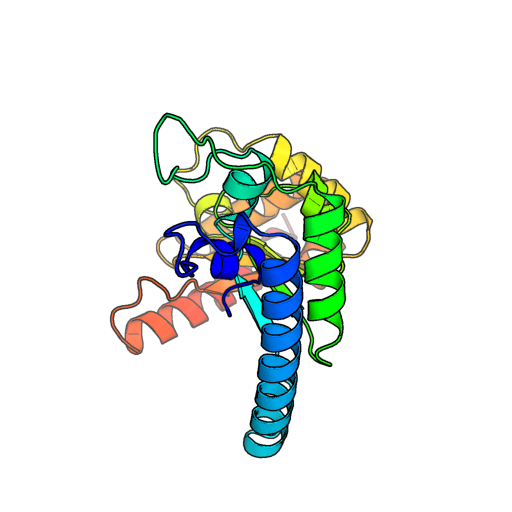15 GLU A C 1
ATOM 854 O O . GLU A 1 115 ? -7.240 -1.468 -11.962 1.00 94.94 115 GLU A O 1
ATOM 859 N N . GLY A 1 116 ? -6.275 -0.264 -10.342 1.00 95.88 116 GLY A N 1
ATOM 860 C CA . GLY A 1 116 ? -5.540 -1.363 -9.734 1.00 95.88 116 GLY A CA 1
ATOM 861 C C . GLY A 1 116 ? -6.440 -2.408 -9.058 1.00 95.88 116 GLY A C 1
ATOM 862 O O . GLY A 1 116 ? -7.579 -2.110 -8.665 1.00 95.88 116 GLY A O 1
ATOM 863 N N . PRO A 1 117 ? -5.908 -3.628 -8.853 1.00 96.00 117 PRO A N 1
ATOM 864 C CA . PRO A 1 117 ? -6.670 -4.768 -8.343 1.00 96.00 117 PRO A CA 1
ATOM 865 C C . PRO A 1 117 ? -6.878 -4.745 -6.821 1.00 96.00 117 PRO A C 1
ATOM 867 O O . PRO A 1 117 ? -7.669 -5.522 -6.293 1.00 96.00 117 PRO A O 1
ATOM 870 N N . PHE A 1 118 ? -6.149 -3.900 -6.087 1.00 96.00 118 PHE A N 1
ATOM 871 C CA . PHE A 1 118 ? -6.154 -3.936 -4.627 1.00 96.00 118 PHE A CA 1
ATOM 872 C C . PHE A 1 118 ? -7.406 -3.274 -4.045 1.00 96.00 118 PHE A C 1
ATOM 874 O O . PHE A 1 118 ? -7.798 -2.180 -4.447 1.00 96.00 118 PHE A O 1
ATOM 881 N N . GLY A 1 119 ? -8.012 -3.936 -3.058 1.00 95.19 119 GLY A N 1
ATOM 882 C CA . GLY A 1 119 ? -9.217 -3.457 -2.378 1.00 95.19 119 GLY A CA 1
ATOM 883 C C . GLY A 1 119 ? -8.952 -2.595 -1.144 1.00 95.19 119 GLY A C 1
ATOM 884 O O . GLY A 1 119 ? -9.889 -1.991 -0.634 1.00 95.19 119 GLY A O 1
ATOM 885 N N . THR A 1 120 ? -7.705 -2.518 -0.663 1.00 97.81 120 THR A N 1
ATOM 886 C CA . THR A 1 120 ? -7.343 -1.748 0.537 1.00 97.81 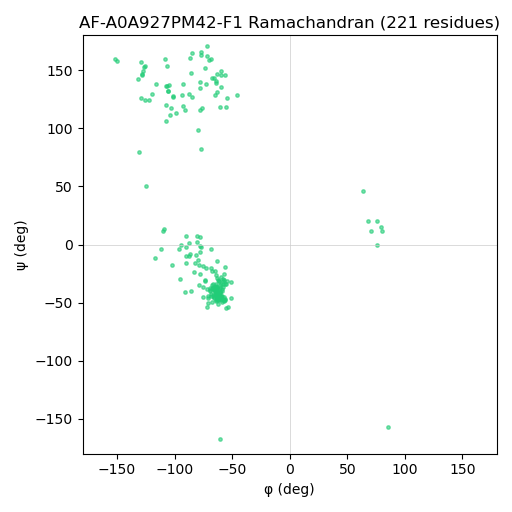120 THR A CA 1
ATOM 887 C C . THR A 1 120 ? -6.215 -0.766 0.239 1.00 97.81 120 THR A C 1
ATOM 889 O O . THR A 1 120 ? -5.142 -1.176 -0.201 1.00 97.81 120 THR A O 1
ATOM 892 N N . LEU A 1 121 ? -6.440 0.519 0.515 1.00 97.06 121 LEU A N 1
ATOM 893 C CA . LEU A 1 121 ? -5.426 1.574 0.429 1.00 97.06 121 LEU A CA 1
ATOM 894 C C . LEU A 1 121 ? -4.986 1.983 1.837 1.00 97.06 121 LEU A C 1
ATOM 896 O O . LEU A 1 121 ? -5.817 2.252 2.700 1.00 97.06 121 LEU A O 1
ATOM 900 N N . VAL A 1 122 ? -3.683 2.061 2.072 1.00 95.75 122 VAL A N 1
ATOM 901 C CA . VAL A 1 122 ? -3.100 2.574 3.311 1.00 95.75 122 VAL A CA 1
ATOM 902 C C . VAL A 1 122 ? -2.620 3.998 3.067 1.00 95.75 122 VAL A C 1
ATOM 904 O O . VAL A 1 122 ? -1.855 4.239 2.134 1.00 95.75 122 VAL A O 1
ATOM 907 N N . LEU A 1 123 ? -3.039 4.932 3.915 1.00 93.19 123 LEU A N 1
ATOM 908 C CA . LEU A 1 123 ? -2.555 6.310 3.920 1.00 93.19 123 LEU A CA 1
ATOM 909 C C . LEU A 1 123 ? -1.597 6.523 5.088 1.00 93.19 123 LEU A C 1
ATOM 911 O O . LEU A 1 123 ? -1.859 6.058 6.197 1.00 93.19 123 LEU A O 1
ATOM 915 N N . GLY A 1 124 ? -0.494 7.225 4.833 1.00 88.94 124 GLY A N 1
ATOM 916 C CA . GLY A 1 124 ? 0.511 7.528 5.850 1.00 88.94 124 GLY A CA 1
ATOM 917 C C . GLY A 1 124 ? 0.047 8.566 6.885 1.00 88.94 124 GLY A C 1
ATOM 918 O O . GLY A 1 124 ? -0.972 9.238 6.682 1.00 88.94 124 GLY A O 1
ATOM 919 N N . PRO A 1 125 ? 0.828 8.773 7.963 1.00 85.62 125 PRO A N 1
ATOM 920 C CA . PRO A 1 125 ? 0.527 9.760 9.003 1.00 85.62 125 PRO A CA 1
ATOM 921 C C . PRO A 1 125 ? 0.382 11.194 8.484 1.00 85.62 125 PRO A C 1
ATOM 923 O O . PRO A 1 125 ? -0.337 11.987 9.083 1.00 85.62 125 PRO A O 1
ATOM 926 N N . ALA A 1 126 ? 0.998 11.539 7.348 1.00 83.06 126 ALA A N 1
ATOM 927 C CA . ALA A 1 126 ? 0.845 12.855 6.727 1.00 83.06 126 ALA A CA 1
ATOM 928 C C . ALA A 1 126 ? -0.621 13.192 6.386 1.00 83.06 126 ALA A C 1
ATOM 930 O O . ALA A 1 126 ? -1.024 14.349 6.495 1.00 83.06 126 ALA A O 1
ATOM 931 N N . ALA A 1 127 ? -1.447 12.190 6.057 1.00 79.31 127 ALA A N 1
ATOM 932 C CA . ALA A 1 127 ? -2.871 12.384 5.777 1.00 79.31 127 ALA A CA 1
ATOM 933 C C . ALA A 1 127 ? -3.704 12.685 7.041 1.00 79.31 127 ALA A C 1
ATOM 935 O O . ALA A 1 127 ? -4.809 13.226 6.950 1.00 79.31 127 ALA A O 1
ATOM 936 N N . THR A 1 128 ? -3.193 12.333 8.226 1.00 74.50 128 THR A N 1
ATOM 937 C CA . THR A 1 128 ? -3.903 12.456 9.510 1.00 74.50 128 THR A CA 1
ATOM 938 C C . THR A 1 128 ? -3.242 13.420 10.501 1.00 74.50 128 THR A C 1
ATOM 940 O O . THR A 1 128 ? -3.882 13.780 11.489 1.00 74.50 128 THR A O 1
ATOM 943 N N . GLY A 1 129 ? -2.011 13.871 10.235 1.00 70.06 129 GLY A N 1
ATOM 944 C CA . GLY A 1 129 ? -1.171 14.706 11.100 1.00 70.06 129 GLY A CA 1
ATOM 945 C C . GLY A 1 129 ? -1.616 16.167 11.231 1.00 70.06 129 GLY A C 1
ATOM 946 O O . GLY A 1 129 ? -2.472 16.656 10.496 1.00 70.06 129 GLY A O 1
ATOM 947 N N . ALA A 1 130 ? -1.112 16.857 12.264 1.00 64.31 130 ALA A N 1
ATOM 948 C CA . ALA A 1 130 ? -1.580 18.203 12.645 1.00 64.31 130 ALA A CA 1
ATOM 949 C C . ALA A 1 130 ? -0.916 19.300 11.806 1.00 64.31 130 ALA A C 1
ATOM 951 O O . ALA A 1 130 ? -1.458 20.389 11.651 1.00 64.31 130 ALA A O 1
ATOM 952 N N . SER A 1 131 ? 0.256 18.979 11.259 1.00 56.88 131 SER A N 1
ATOM 953 C CA . SER A 1 131 ? 1.126 19.881 10.505 1.00 56.88 131 SER A CA 1
ATOM 954 C C . SER A 1 131 ? 0.845 19.893 9.000 1.00 56.88 131 SER A C 1
ATOM 956 O O . SER A 1 131 ? 1.623 20.473 8.246 1.00 56.88 131 SER A O 1
ATOM 958 N N . GLY A 1 132 ? -0.221 19.231 8.543 1.00 50.97 132 GLY A N 1
ATOM 959 C CA . GLY A 1 132 ? -0.612 19.265 7.139 1.00 50.97 132 GLY A CA 1
ATOM 960 C C . GLY A 1 132 ? -1.036 20.679 6.751 1.00 50.97 132 GLY A C 1
ATOM 961 O O . GLY A 1 132 ? -1.861 21.286 7.432 1.00 50.97 132 GLY A O 1
ATOM 962 N N . GLY A 1 133 ? -0.474 21.209 5.663 1.00 53.00 133 GLY A N 1
ATOM 963 C CA . GLY A 1 133 ? -1.036 22.379 4.988 1.00 53.00 133 GLY A CA 1
ATOM 964 C C . GLY A 1 133 ? -2.466 22.108 4.488 1.00 53.00 133 GLY A C 1
ATOM 965 O O . GLY A 1 133 ? -3.073 21.098 4.855 1.00 53.00 133 GLY A O 1
ATOM 966 N N . PRO A 1 134 ? -3.032 22.980 3.635 1.00 56.28 134 PRO A N 1
ATOM 967 C CA . PRO A 1 134 ? -4.300 22.693 2.970 1.00 56.28 134 PRO A CA 1
ATOM 968 C C . PRO A 1 134 ? -4.283 21.271 2.407 1.00 56.28 134 PRO A C 1
ATOM 970 O O . PRO A 1 134 ? -3.318 20.883 1.743 1.00 56.28 134 PRO A O 1
ATOM 973 N N . ARG A 1 135 ? -5.311 20.481 2.730 1.00 69.69 135 ARG A N 1
ATOM 974 C CA . ARG A 1 135 ? -5.409 19.108 2.237 1.00 69.69 135 ARG A CA 1
ATOM 975 C C . ARG A 1 135 ? -5.442 19.129 0.720 1.00 69.69 135 ARG A C 1
ATOM 977 O O . ARG A 1 135 ? -6.142 19.946 0.125 1.00 69.69 135 ARG A O 1
ATOM 984 N N . ASP A 1 136 ? -4.675 18.232 0.116 1.00 78.69 136 ASP A N 1
ATOM 985 C CA . ASP A 1 136 ? -4.666 18.080 -1.329 1.00 78.69 136 ASP A CA 1
ATOM 986 C C . ASP A 1 136 ? -6.074 17.689 -1.802 1.00 78.69 136 ASP A C 1
ATOM 988 O O . ASP A 1 136 ? -6.603 16.644 -1.413 1.00 78.69 136 ASP A O 1
ATOM 992 N N . HIS A 1 137 ? -6.686 18.533 -2.635 1.00 85.88 137 HIS A N 1
ATOM 993 C CA . HIS A 1 137 ? -7.995 18.266 -3.228 1.00 85.88 137 HIS A CA 1
ATOM 994 C C . HIS A 1 137 ? -8.002 16.927 -3.977 1.00 85.88 137 HIS A C 1
ATOM 996 O O . HIS A 1 137 ? -8.995 16.205 -3.924 1.00 85.88 137 HIS A O 1
ATOM 1002 N N . ALA A 1 138 ? -6.879 16.542 -4.596 1.00 88.75 138 ALA A N 1
ATOM 1003 C CA . ALA A 1 138 ? -6.768 15.260 -5.278 1.00 88.75 138 ALA A CA 1
ATOM 1004 C C . ALA A 1 138 ? -6.910 14.078 -4.307 1.00 88.75 138 ALA A C 1
ATOM 1006 O O . ALA A 1 138 ? -7.546 13.083 -4.654 1.00 88.75 138 ALA A O 1
ATOM 1007 N N . LEU A 1 139 ? -6.360 14.180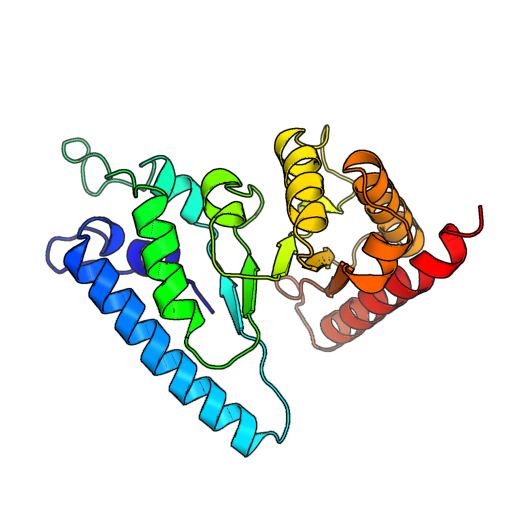 -3.089 1.00 90.19 139 LEU A N 1
ATOM 1008 C CA . LEU A 1 139 ? -6.512 13.162 -2.046 1.00 90.19 139 LEU A CA 1
ATOM 1009 C C . LEU A 1 139 ? -7.978 13.030 -1.621 1.00 90.19 139 LEU A C 1
ATOM 1011 O O . LEU A 1 139 ? -8.492 11.916 -1.561 1.00 90.19 139 LEU A O 1
ATOM 1015 N N . VAL A 1 140 ? -8.645 14.151 -1.342 1.00 91.50 140 VAL A N 1
ATOM 1016 C CA . VAL A 1 140 ? -10.045 14.173 -0.890 1.00 91.50 140 VAL A CA 1
ATOM 1017 C C . VAL A 1 140 ? -10.972 13.585 -1.958 1.00 91.50 140 VAL A C 1
ATOM 1019 O O . VAL A 1 140 ? -11.713 12.642 -1.680 1.00 91.50 140 VAL A O 1
ATOM 1022 N N . ASP A 1 141 ? -10.868 14.070 -3.196 1.00 93.50 141 ASP A N 1
ATOM 1023 C CA . ASP A 1 141 ? -11.704 13.608 -4.307 1.00 93.50 141 ASP A CA 1
ATOM 1024 C C . ASP A 1 141 ? -11.444 12.133 -4.643 1.00 93.50 141 ASP A C 1
ATOM 1026 O O . ASP A 1 141 ? -12.367 11.371 -4.944 1.00 93.50 141 ASP A O 1
ATOM 1030 N N . GLY A 1 142 ? -10.176 11.715 -4.611 1.00 94.81 142 GLY A N 1
ATOM 1031 C CA . GLY A 1 142 ? -9.796 10.330 -4.860 1.00 94.81 142 GLY A CA 1
ATOM 1032 C C . GLY A 1 142 ? -10.296 9.374 -3.781 1.00 94.81 142 GLY A C 1
ATOM 1033 O O . GLY A 1 142 ? -10.769 8.286 -4.111 1.00 94.81 142 GLY A O 1
ATOM 1034 N N . LEU A 1 143 ? -10.293 9.791 -2.510 1.00 94.19 143 LEU A N 1
ATOM 1035 C CA . LEU A 1 143 ? -10.872 8.998 -1.426 1.00 94.19 143 LEU A CA 1
ATOM 1036 C C . LEU A 1 143 ? -12.373 8.788 -1.624 1.00 94.19 143 LEU A C 1
ATOM 1038 O O . LEU A 1 143 ? -12.824 7.650 -1.512 1.00 94.19 143 LEU A O 1
ATOM 1042 N N . GLY A 1 144 ? -13.131 9.825 -1.986 1.00 94.69 144 GLY A N 1
ATOM 1043 C CA . GLY A 1 144 ? -14.559 9.670 -2.286 1.00 94.69 144 GLY A CA 1
ATOM 1044 C C . GLY A 1 144 ? -14.804 8.590 -3.344 1.00 94.69 144 GLY A C 1
ATOM 1045 O O . GLY A 1 144 ? -15.471 7.585 -3.087 1.00 94.69 144 GLY A O 1
ATOM 1046 N N . ARG A 1 145 ? -14.127 8.704 -4.496 1.00 95.81 145 ARG A N 1
ATOM 1047 C CA . ARG A 1 145 ? -14.225 7.715 -5.589 1.00 95.81 145 ARG A CA 1
ATOM 1048 C C . ARG A 1 145 ? -13.743 6.315 -5.204 1.00 95.81 145 ARG A C 1
ATOM 1050 O O . ARG A 1 145 ? -14.212 5.325 -5.772 1.00 95.81 145 ARG A O 1
ATOM 1057 N N . TRP A 1 146 ? -12.779 6.209 -4.294 1.00 96.12 146 TRP A N 1
ATOM 1058 C CA . TRP A 1 146 ? -12.278 4.934 -3.785 1.00 96.12 146 TRP A CA 1
ATOM 1059 C C . TRP A 1 146 ? -13.337 4.208 -2.947 1.00 96.12 146 TRP A C 1
ATOM 1061 O O . TRP A 1 146 ? -13.632 3.036 -3.195 1.00 96.12 146 TRP A O 1
ATOM 1071 N N . PHE A 1 147 ? -13.952 4.910 -1.993 1.00 95.38 147 PHE A N 1
ATOM 1072 C CA . PHE A 1 147 ? -14.960 4.338 -1.098 1.00 95.38 147 PHE A CA 1
ATOM 1073 C C . PHE A 1 147 ? -16.311 4.092 -1.781 1.00 95.38 147 PHE A C 1
ATOM 1075 O O . PHE A 1 147 ? -16.989 3.114 -1.436 1.00 95.38 147 PHE A O 1
ATOM 1082 N N . ASP A 1 148 ? -16.673 4.898 -2.783 1.00 94.12 148 ASP A N 1
ATOM 1083 C CA . ASP A 1 148 ? -17.864 4.687 -3.621 1.00 94.12 148 ASP A CA 1
ATOM 1084 C C . ASP A 1 148 ? -17.806 3.363 -4.392 1.00 94.12 148 ASP A C 1
ATOM 1086 O O . ASP A 1 148 ? -18.825 2.700 -4.587 1.00 94.12 148 ASP A O 1
ATOM 1090 N N . ARG A 1 149 ? -16.600 2.905 -4.757 1.00 94.12 149 ARG A N 1
ATOM 1091 C CA . ARG A 1 149 ? -16.376 1.587 -5.377 1.00 94.12 149 ARG A CA 1
ATOM 1092 C C . ARG A 1 149 ? -16.406 0.420 -4.385 1.00 94.12 149 ARG A C 1
ATOM 1094 O O . ARG A 1 149 ? -16.090 -0.705 -4.762 1.00 94.12 149 ARG A O 1
ATOM 1101 N N . GLY A 1 150 ? -16.753 0.655 -3.120 1.00 94.31 150 GLY A N 1
ATOM 1102 C CA . GLY A 1 150 ? -16.812 -0.407 -2.115 1.00 94.31 150 GLY A CA 1
ATOM 1103 C C . GLY A 1 150 ? -15.462 -0.800 -1.517 1.00 94.31 150 GLY A C 1
ATOM 1104 O O . GLY A 1 150 ? -15.389 -1.826 -0.849 1.00 94.31 150 GLY A O 1
ATOM 1105 N N . ARG A 1 151 ? -14.400 -0.022 -1.755 1.00 96.06 151 ARG A N 1
ATOM 1106 C CA . ARG A 1 151 ? -13.045 -0.344 -1.291 1.00 96.06 151 ARG A CA 1
ATOM 1107 C C . ARG A 1 151 ? -12.801 0.131 0.150 1.00 96.06 151 ARG A C 1
ATOM 1109 O O . ARG A 1 151 ? -13.566 0.921 0.705 1.00 96.06 151 ARG A O 1
ATOM 1116 N N . HIS A 1 152 ? -11.733 -0.378 0.757 1.00 96.88 152 HIS A N 1
ATOM 1117 C CA . HIS A 1 152 ? -11.358 -0.155 2.153 1.00 96.88 152 HIS A CA 1
ATOM 1118 C C . HIS A 1 152 ? -10.154 0.783 2.277 1.00 96.88 152 HIS A C 1
ATOM 1120 O O . HIS A 1 152 ? -9.305 0.855 1.384 1.00 96.88 152 HIS A O 1
ATOM 1126 N N . GLY A 1 153 ? -10.050 1.483 3.404 1.00 95.69 153 GLY A N 1
ATOM 1127 C CA . GLY A 1 153 ? -8.907 2.335 3.722 1.00 95.69 153 GLY A CA 1
ATOM 1128 C C . GLY A 1 153 ? -8.321 2.022 5.092 1.00 95.69 153 GLY A C 1
ATOM 1129 O O . GLY A 1 153 ? -9.047 1.694 6.023 1.00 95.69 153 GLY A O 1
ATOM 1130 N N . VAL A 1 154 ? -7.010 2.158 5.246 1.00 95.38 154 VAL A N 1
ATOM 1131 C CA . VAL A 1 154 ? -6.338 2.126 6.548 1.00 95.38 154 VAL A CA 1
ATOM 1132 C C . VAL A 1 154 ? -5.584 3.430 6.727 1.00 95.38 154 VAL A C 1
ATOM 1134 O O . VAL A 1 154 ? -4.759 3.790 5.893 1.00 95.38 154 VAL A O 1
ATOM 1137 N N . LEU A 1 155 ? -5.857 4.139 7.815 1.00 93.38 155 LEU A N 1
ATOM 1138 C CA . LEU A 1 155 ? -5.157 5.374 8.142 1.00 93.38 155 LEU A CA 1
ATOM 1139 C C . LEU A 1 155 ? -4.066 5.077 9.163 1.00 93.38 155 LEU A C 1
ATOM 1141 O O . LEU A 1 155 ? -4.355 4.692 10.299 1.00 93.38 155 LEU A O 1
ATOM 1145 N N . ALA A 1 156 ? -2.815 5.225 8.738 1.00 91.75 156 ALA A N 1
ATOM 1146 C CA . ALA A 1 156 ? -1.668 5.082 9.611 1.00 91.75 156 ALA A CA 1
ATOM 1147 C C . ALA A 1 156 ? -1.493 6.352 10.460 1.00 91.75 156 ALA A C 1
ATOM 1149 O O . ALA A 1 156 ? -1.679 7.469 9.973 1.00 91.75 156 ALA A O 1
ATOM 1150 N N . VAL A 1 157 ? -1.148 6.178 11.734 1.00 91.19 157 VAL A N 1
ATOM 1151 C CA . VAL A 1 157 ? -0.942 7.266 12.698 1.00 91.19 157 VAL A CA 1
ATOM 1152 C C . VAL A 1 157 ? 0.407 7.108 13.386 1.00 91.19 157 VAL A C 1
ATOM 1154 O O . VAL A 1 157 ? 0.840 5.992 13.656 1.00 91.19 157 VAL A O 1
ATOM 1157 N N . ASP A 1 158 ? 1.064 8.219 13.703 1.00 86.69 158 ASP A N 1
ATOM 1158 C CA . ASP A 1 158 ? 2.410 8.238 14.297 1.00 86.69 158 ASP A CA 1
ATOM 1159 C C . ASP A 1 158 ? 2.417 8.228 15.838 1.00 86.69 158 ASP A C 1
ATOM 1161 O O . ASP A 1 158 ? 3.479 8.212 16.462 1.00 86.69 158 ASP A O 1
ATOM 1165 N N . GLY A 1 159 ? 1.234 8.248 16.461 1.00 84.94 159 GLY A N 1
ATOM 1166 C CA . GLY A 1 159 ? 1.057 8.219 17.914 1.00 84.94 159 GLY A CA 1
ATOM 1167 C C . GLY A 1 159 ? 1.477 9.492 18.654 1.00 84.94 159 GLY A C 1
ATOM 1168 O O . GLY A 1 159 ? 1.599 9.449 19.878 1.00 84.94 159 GLY A O 1
ATOM 1169 N N . ARG A 1 160 ? 1.733 10.602 17.946 1.00 83.50 160 ARG A N 1
ATOM 1170 C CA . ARG A 1 160 ? 2.229 11.849 18.555 1.00 83.50 160 ARG A CA 1
ATOM 1171 C C . ARG A 1 160 ? 1.116 12.742 19.090 1.00 83.50 160 ARG A C 1
ATOM 1173 O O . ARG A 1 160 ? 1.268 13.350 20.147 1.00 83.50 160 ARG A O 1
ATOM 1180 N N . ASP A 1 161 ? 0.016 12.832 18.352 1.00 86.12 161 ASP A N 1
ATOM 1181 C CA . ASP A 1 161 ? -1.122 13.680 18.700 1.00 86.12 161 ASP A CA 1
ATOM 1182 C C . ASP A 1 161 ? -2.103 12.965 19.641 1.00 86.12 161 ASP A C 1
ATOM 1184 O O . ASP A 1 161 ? -2.133 11.744 19.720 1.00 86.12 161 ASP A O 1
ATOM 1188 N N . GLY A 1 162 ? -2.960 13.711 20.345 1.00 89.06 162 GLY A N 1
ATOM 1189 C CA . GLY A 1 162 ? -4.002 13.121 21.197 1.00 89.06 162 GLY A CA 1
ATOM 1190 C C . GLY A 1 162 ? -5.065 12.349 20.400 1.00 89.06 162 GLY A C 1
ATOM 1191 O O . GLY A 1 162 ? -5.491 12.792 19.330 1.00 89.06 162 GLY A O 1
ATOM 1192 N N . ALA A 1 163 ? -5.554 11.230 20.948 1.00 90.19 163 ALA A N 1
ATOM 1193 C CA . ALA A 1 163 ? -6.434 10.302 20.231 1.00 90.19 163 ALA A CA 1
ATOM 1194 C C . ALA A 1 163 ? -7.734 10.962 19.734 1.00 90.19 163 ALA A C 1
ATOM 1196 O O . ALA A 1 163 ? -8.090 10.806 18.566 1.00 90.19 163 ALA A O 1
ATOM 1197 N N . GLN A 1 164 ? -8.400 11.782 20.562 1.00 88.06 164 GLN A N 1
ATOM 1198 C CA . GLN A 1 164 ? -9.603 12.510 20.129 1.00 88.06 164 GLN A CA 1
ATOM 1199 C C . GLN A 1 164 ? -9.312 13.522 19.010 1.00 88.06 164 GLN A C 1
ATOM 1201 O O . GLN A 1 164 ? -10.132 13.715 18.113 1.00 88.06 164 GLN A O 1
ATOM 1206 N N . ALA A 1 165 ? -8.143 14.169 19.030 1.00 88.75 165 ALA A N 1
ATOM 1207 C CA . ALA A 1 165 ? -7.762 15.134 18.001 1.00 88.75 165 ALA A CA 1
ATOM 1208 C C . ALA A 1 165 ? -7.490 14.443 16.656 1.00 88.75 165 ALA A C 1
ATOM 1210 O O . ALA A 1 165 ? -7.8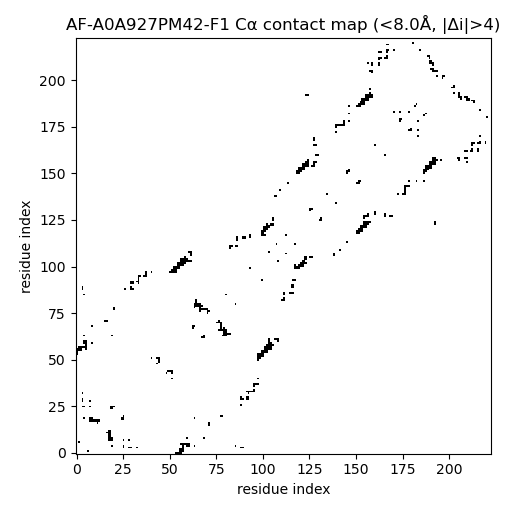82 14.949 15.604 1.00 88.75 165 ALA A O 1
ATOM 1211 N N . VAL A 1 166 ? -6.841 13.274 16.671 1.00 89.81 166 VAL A N 1
ATOM 1212 C CA . VAL A 1 166 ? -6.680 12.434 15.473 1.00 89.81 166 VAL A CA 1
ATOM 1213 C C . VAL A 1 166 ? -8.043 11.949 14.974 1.00 89.81 166 VAL A C 1
ATOM 1215 O O . VAL A 1 166 ? -8.346 12.122 13.795 1.00 89.81 166 VAL A O 1
ATOM 1218 N N . ALA A 1 167 ? -8.904 11.435 15.860 1.00 90.00 167 ALA A N 1
ATOM 1219 C CA . ALA A 1 167 ? -10.235 10.953 15.492 1.00 90.00 167 ALA A CA 1
ATOM 1220 C C . ALA A 1 167 ? -11.073 12.033 14.788 1.00 90.00 167 ALA A C 1
ATOM 1222 O O . ALA A 1 167 ? -11.586 11.806 13.693 1.00 90.00 167 ALA A O 1
ATOM 1223 N N . ARG A 1 168 ? -11.123 13.250 15.345 1.00 88.62 168 ARG A N 1
ATOM 1224 C CA . ARG A 1 168 ? -11.821 14.394 14.731 1.00 88.62 168 ARG A CA 1
ATOM 1225 C C . ARG A 1 168 ? -11.291 14.740 13.338 1.00 88.62 168 ARG A C 1
ATOM 1227 O O . ARG A 1 168 ? -12.085 15.038 12.448 1.00 88.62 168 ARG A O 1
ATOM 1234 N N . ARG A 1 169 ? -9.972 14.679 13.121 1.00 89.06 169 ARG A N 1
ATOM 1235 C CA . ARG A 1 169 ? -9.360 14.943 11.804 1.00 89.06 169 ARG A CA 1
ATOM 1236 C C . ARG A 1 169 ? -9.676 13.864 10.781 1.00 89.06 169 ARG A C 1
ATOM 1238 O O . ARG A 1 169 ? -9.892 14.202 9.617 1.00 89.06 169 ARG A O 1
ATOM 1245 N N . ILE A 1 170 ? -9.719 12.601 11.198 1.00 89.56 170 ILE A N 1
ATOM 1246 C CA . ILE A 1 170 ? -10.127 11.497 10.325 1.00 89.56 170 ILE A CA 1
ATOM 1247 C C . ILE A 1 170 ? -11.602 11.651 9.940 1.00 89.56 170 ILE A C 1
ATOM 1249 O O . ILE A 1 170 ? -11.935 11.587 8.761 1.00 89.56 170 ILE A O 1
ATOM 1253 N N . LEU A 1 171 ? -12.479 11.941 10.904 1.00 89.12 171 LEU A N 1
ATOM 1254 C CA . LEU A 1 171 ? -13.900 12.185 10.636 1.00 89.12 171 LEU A CA 1
ATOM 1255 C C . LEU A 1 171 ? -14.126 13.415 9.743 1.00 89.12 171 LEU A C 1
ATOM 1257 O O . LEU A 1 171 ? -15.025 13.416 8.906 1.00 89.12 171 LEU A O 1
ATOM 1261 N N . ALA A 1 172 ? -13.324 14.472 9.895 1.00 88.94 172 ALA A N 1
ATOM 1262 C CA . ALA A 1 172 ? -13.344 15.614 8.982 1.00 88.94 172 ALA A CA 1
ATOM 1263 C C . ALA A 1 172 ? -12.906 15.217 7.563 1.00 88.94 172 ALA A C 1
ATOM 1265 O O . ALA A 1 172 ? -13.583 15.580 6.611 1.00 88.94 172 ALA A O 1
ATOM 1266 N N . LEU A 1 173 ? -11.843 14.410 7.423 1.00 89.19 173 LEU A N 1
ATOM 1267 C CA . LEU A 1 173 ? -11.392 13.897 6.119 1.00 89.19 173 LEU A CA 1
ATOM 1268 C C . LEU A 1 173 ? -12.473 13.075 5.431 1.00 89.19 173 LEU A C 1
ATOM 1270 O O . LEU A 1 173 ? -12.737 13.273 4.252 1.00 89.19 173 LEU A O 1
ATOM 1274 N N . GLY A 1 174 ? -13.124 12.189 6.183 1.00 90.56 174 GLY A N 1
ATOM 1275 C CA . GLY A 1 174 ? -14.245 11.406 5.686 1.00 90.56 174 GLY A CA 1
ATOM 1276 C C . GLY A 1 174 ? -15.377 12.276 5.155 1.00 90.56 174 GLY A C 1
ATOM 1277 O O . GLY A 1 174 ? -15.827 12.069 4.036 1.00 90.56 174 GLY A O 1
ATOM 1278 N N . ARG A 1 175 ? -15.798 13.284 5.928 1.00 90.25 175 ARG A N 1
ATOM 1279 C CA . ARG A 1 175 ? -16.862 14.215 5.519 1.00 90.25 175 ARG A CA 1
ATOM 1280 C C . ARG A 1 175 ? -16.486 15.035 4.288 1.00 90.25 175 ARG A C 1
ATOM 1282 O O . ARG A 1 175 ? -17.310 15.182 3.395 1.00 90.25 175 ARG A O 1
ATOM 1289 N N . GLU A 1 176 ? -15.257 15.543 4.234 1.00 91.62 176 GLU A N 1
ATOM 1290 C CA . GLU A 1 176 ? -14.729 16.274 3.074 1.00 91.62 176 GLU A CA 1
ATOM 1291 C C . GLU A 1 176 ? -14.717 15.398 1.816 1.00 91.62 176 GLU A C 1
ATOM 1293 O O . GLU A 1 176 ? -15.096 15.863 0.746 1.00 91.62 176 GLU A O 1
ATOM 1298 N N . ALA A 1 177 ? -14.348 14.123 1.955 1.00 91.75 177 ALA A N 1
ATOM 1299 C CA . ALA A 1 177 ? -14.340 13.150 0.867 1.00 91.75 177 ALA A CA 1
ATOM 1300 C C . ALA A 1 177 ? -15.732 12.554 0.561 1.00 91.75 177 ALA A C 1
ATOM 1302 O O . ALA A 1 177 ? -15.849 11.699 -0.312 1.00 91.75 177 ALA A O 1
ATOM 1303 N N . GLY A 1 178 ? -16.790 12.993 1.254 1.00 92.25 178 GLY A N 1
ATOM 1304 C CA . GLY A 1 178 ? -18.169 12.562 1.006 1.00 92.25 178 GLY A CA 1
ATOM 1305 C C . GLY A 1 178 ? -18.545 11.193 1.584 1.00 92.25 178 GLY A C 1
ATOM 1306 O O . GLY A 1 178 ? -19.580 10.647 1.211 1.00 92.25 178 GLY A O 1
ATOM 1307 N N . LEU A 1 179 ? -17.745 10.633 2.496 1.00 92.06 179 LEU A N 1
ATOM 1308 C CA . LEU A 1 179 ? -18.022 9.335 3.113 1.00 92.06 179 LEU A CA 1
ATOM 1309 C C . LEU A 1 179 ? -19.179 9.436 4.113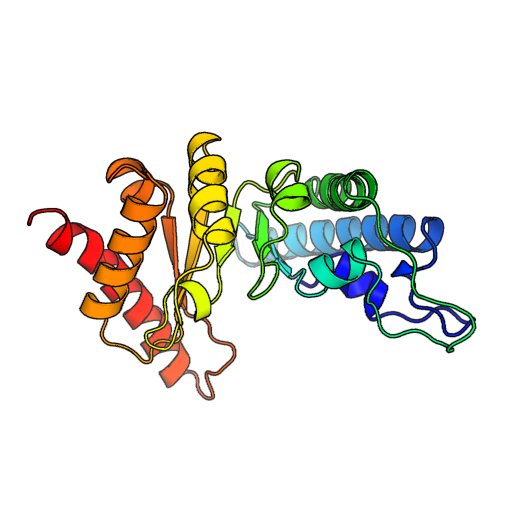 1.00 92.06 179 LEU A C 1
ATOM 1311 O O . LEU A 1 179 ? -19.229 10.338 4.955 1.00 92.06 179 LEU A O 1
ATOM 1315 N N . SER A 1 180 ? -20.060 8.438 4.091 1.00 88.62 180 SER A N 1
ATOM 1316 C CA . SER A 1 180 ? -21.059 8.235 5.136 1.00 88.62 180 SER A CA 1
ATOM 1317 C C . SER A 1 180 ? -20.413 7.772 6.450 1.00 88.62 180 SER A C 1
ATOM 1319 O O . SER A 1 180 ? -19.317 7.202 6.472 1.00 88.62 180 SER A O 1
ATOM 1321 N N . GLY A 1 181 ? -21.118 7.971 7.569 1.00 85.25 181 GLY A N 1
ATOM 1322 C CA . GLY A 1 181 ? -20.689 7.444 8.870 1.00 85.25 181 GLY A CA 1
ATOM 1323 C C . GLY A 1 181 ? -20.525 5.919 8.864 1.00 85.25 181 GLY A C 1
ATOM 1324 O O . GLY A 1 181 ? -19.571 5.401 9.438 1.00 85.25 181 GLY A O 1
ATOM 1325 N N . GLU A 1 182 ? -21.391 5.207 8.140 1.00 86.44 182 GLU A N 1
ATOM 1326 C CA . GLU A 1 182 ? -21.295 3.757 7.929 1.00 86.44 182 GLU A CA 1
ATOM 1327 C C . GLU A 1 182 ? -20.023 3.382 7.158 1.00 86.44 182 GLU A C 1
ATOM 1329 O O . GLU A 1 182 ? -19.275 2.520 7.605 1.00 86.44 182 GLU A O 1
ATOM 1334 N N . GLN A 1 183 ? -19.698 4.072 6.057 1.00 88.62 183 GLN A N 1
ATOM 1335 C CA . GLN A 1 183 ? -18.452 3.827 5.318 1.00 88.62 183 GLN A CA 1
ATOM 1336 C C . GLN A 1 183 ? -17.220 4.080 6.197 1.00 88.62 183 GLN A C 1
ATOM 1338 O O . GLN A 1 183 ? -16.271 3.293 6.173 1.00 88.62 183 GLN A O 1
ATOM 1343 N N . LEU A 1 184 ? -17.235 5.138 7.012 1.00 86.31 184 LEU A N 1
ATOM 1344 C CA . LEU A 1 184 ? -16.166 5.411 7.970 1.00 86.31 184 LEU A CA 1
ATOM 1345 C C . LEU A 1 184 ? -16.040 4.295 9.014 1.00 86.31 184 LEU A C 1
ATOM 1347 O O . LEU A 1 184 ? -14.933 3.837 9.294 1.00 86.31 184 LEU A O 1
ATOM 1351 N N . LEU A 1 185 ? -17.145 3.811 9.571 1.00 87.12 185 LEU A N 1
ATOM 1352 C CA . LEU A 1 185 ? -17.120 2.773 10.600 1.00 87.12 185 LEU A CA 1
ATOM 1353 C C . LEU A 1 185 ? -16.828 1.378 10.040 1.00 87.12 185 LEU A C 1
ATOM 1355 O O . LEU A 1 185 ? -16.108 0.621 10.675 1.00 87.12 185 LEU A O 1
ATOM 1359 N N . GLU A 1 186 ? -17.308 1.011 8.863 1.00 90.25 186 GLU A N 1
ATOM 1360 C CA . GLU A 1 186 ? -17.164 -0.361 8.361 1.00 90.25 186 GLU A CA 1
ATOM 1361 C C . GLU A 1 186 ? -15.954 -0.550 7.449 1.00 90.25 186 GLU A C 1
ATOM 1363 O O . GLU A 1 186 ? -15.370 -1.633 7.401 1.00 90.25 186 GLU A O 1
ATOM 1368 N N . ARG A 1 187 ? -15.550 0.499 6.723 1.00 92.88 187 ARG A N 1
ATOM 1369 C CA . ARG A 1 187 ? -14.542 0.381 5.659 1.00 92.88 187 ARG A CA 1
ATOM 1370 C C . ARG A 1 187 ? -13.227 1.073 5.965 1.00 92.88 187 ARG A C 1
ATOM 1372 O O . ARG A 1 187 ? -12.293 0.936 5.175 1.00 92.88 187 ARG A O 1
ATOM 1379 N N . THR A 1 188 ? -13.118 1.772 7.095 1.00 93.00 188 THR A N 1
ATOM 1380 C CA . THR A 1 188 ? -11.840 2.347 7.534 1.00 93.00 188 THR A CA 1
ATOM 1381 C C . THR A 1 188 ? -11.246 1.597 8.716 1.00 93.00 188 THR A C 1
ATOM 1383 O O . THR A 1 188 ? -11.944 1.270 9.673 1.00 93.00 188 THR A O 1
ATOM 1386 N N . GLY A 1 189 ? -9.943 1.340 8.660 1.00 92.88 189 GLY A N 1
ATOM 1387 C CA . GLY A 1 189 ? -9.124 0.905 9.784 1.00 92.88 189 GLY A CA 1
ATOM 1388 C C . GLY A 1 189 ? -8.181 2.016 10.242 1.00 92.88 189 GLY A C 1
ATOM 1389 O O . GLY A 1 189 ? -7.864 2.932 9.483 1.00 92.88 189 GLY A O 1
ATOM 1390 N N . VAL A 1 190 ? -7.695 1.916 11.479 1.00 93.81 190 VAL A N 1
ATOM 1391 C CA . VAL A 1 190 ? -6.623 2.772 12.009 1.00 93.81 190 VAL A CA 1
ATOM 1392 C C . VAL A 1 190 ? -5.462 1.870 12.401 1.00 93.81 190 VAL A C 1
ATOM 1394 O O . VAL A 1 190 ? -5.661 0.881 13.107 1.00 93.81 190 VAL A O 1
ATOM 1397 N N . ALA A 1 191 ? -4.261 2.196 11.934 1.00 93.06 191 ALA A N 1
ATOM 1398 C CA . ALA A 1 191 ? -3.044 1.447 12.226 1.00 93.06 191 ALA A CA 1
ATOM 1399 C C . ALA A 1 191 ? -1.964 2.380 12.776 1.00 93.06 191 ALA A C 1
ATOM 1401 O O . ALA A 1 191 ? -1.947 3.566 12.471 1.00 93.06 191 ALA A O 1
ATOM 1402 N N . PHE A 1 192 ? -1.048 1.848 13.579 1.00 92.81 192 PHE A N 1
ATOM 1403 C CA . PHE A 1 192 ? 0.118 2.599 14.034 1.00 92.81 192 PHE A CA 1
ATOM 1404 C C . PHE A 1 192 ? 1.261 2.458 13.025 1.00 92.81 192 PHE A C 1
ATOM 1406 O O . PHE A 1 192 ? 1.613 1.337 12.651 1.00 92.81 192 PHE A O 1
ATOM 1413 N N . ASP A 1 193 ? 1.848 3.579 12.612 1.00 89.69 193 ASP A N 1
ATOM 1414 C CA . ASP A 1 193 ? 3.094 3.594 11.854 1.00 89.69 193 ASP A CA 1
ATOM 1415 C C . ASP A 1 193 ? 4.279 3.396 12.807 1.00 89.69 193 ASP A C 1
ATOM 1417 O O . ASP A 1 193 ? 4.751 4.314 13.480 1.00 89.69 193 ASP A O 1
ATOM 1421 N N . GLY A 1 194 ? 4.752 2.153 12.869 1.00 83.56 194 GLY A N 1
ATOM 1422 C CA . GLY A 1 194 ? 5.862 1.753 13.725 1.00 83.56 194 GLY A CA 1
ATOM 1423 C C . GLY A 1 194 ? 7.248 2.133 13.207 1.00 83.56 194 GLY A C 1
ATOM 1424 O O . GLY A 1 194 ? 8.219 1.835 13.899 1.00 83.56 194 GLY A O 1
ATOM 1425 N N . ALA A 1 195 ? 7.383 2.765 12.032 1.00 82.62 195 ALA A N 1
ATOM 1426 C CA . ALA A 1 195 ? 8.691 3.036 11.424 1.00 82.62 195 ALA A CA 1
ATOM 1427 C C . ALA A 1 195 ? 9.621 3.876 12.321 1.00 82.62 195 ALA A C 1
ATOM 1429 O O . ALA A 1 195 ? 10.840 3.723 12.268 1.00 82.62 195 ALA A O 1
ATOM 1430 N N . GLY A 1 196 ? 9.049 4.739 13.167 1.00 79.50 196 GLY A N 1
ATOM 1431 C CA . GLY A 1 196 ? 9.788 5.569 14.123 1.00 79.50 196 GLY A CA 1
ATOM 1432 C C . GLY A 1 196 ? 9.923 4.989 15.536 1.00 79.50 196 GLY A C 1
ATOM 1433 O O . GLY A 1 196 ? 10.500 5.655 16.392 1.00 79.50 196 GLY A O 1
ATOM 1434 N N . ALA A 1 197 ? 9.379 3.801 15.820 1.00 85.88 197 ALA A N 1
ATOM 1435 C CA . ALA A 1 197 ? 9.414 3.227 17.164 1.00 85.88 197 ALA A CA 1
ATOM 1436 C C . ALA A 1 197 ? 10.808 2.657 17.480 1.00 85.88 197 ALA A C 1
ATOM 1438 O O . ALA A 1 197 ? 11.259 1.701 16.852 1.00 85.88 197 ALA A O 1
ATOM 1439 N N . GLY A 1 198 ? 11.482 3.213 18.490 1.00 88.69 198 GLY A N 1
ATOM 1440 C CA . GLY A 1 198 ? 12.809 2.773 18.930 1.00 88.69 198 GLY A CA 1
ATOM 1441 C C . GLY A 1 198 ? 12.775 1.627 19.943 1.00 88.69 198 GLY A C 1
ATOM 1442 O O . GLY A 1 198 ? 13.817 1.070 20.291 1.00 88.69 198 GLY A O 1
ATOM 1443 N N . SER A 1 199 ? 11.591 1.265 20.448 1.00 91.62 199 SER A N 1
ATOM 1444 C CA . SER A 1 199 ? 11.430 0.237 21.477 1.00 91.62 199 SER A CA 1
ATOM 1445 C C . SER A 1 199 ? 10.097 -0.512 21.400 1.00 91.62 199 SER A C 1
ATOM 1447 O O . SER A 1 199 ? 9.080 0.003 20.935 1.00 91.62 199 SER A O 1
ATOM 1449 N N . THR A 1 200 ? 10.055 -1.720 21.975 1.00 92.88 200 THR A N 1
ATOM 1450 C CA . THR A 1 200 ? 8.812 -2.498 22.132 1.00 92.88 200 THR A CA 1
ATOM 1451 C C . THR A 1 200 ? 7.753 -1.741 22.937 1.00 92.88 200 THR A C 1
ATOM 1453 O O . THR A 1 200 ? 6.561 -1.879 22.678 1.00 92.88 200 THR A O 1
ATOM 1456 N N . ARG A 1 201 ? 8.166 -0.931 23.922 1.00 93.25 201 ARG A N 1
ATOM 1457 C CA . ARG A 1 201 ? 7.235 -0.141 24.738 1.00 93.25 201 ARG A CA 1
ATOM 1458 C C . ARG A 1 201 ? 6.538 0.925 23.896 1.00 93.25 201 ARG A C 1
ATOM 1460 O O . ARG A 1 201 ? 5.325 1.066 24.015 1.00 93.25 201 ARG A O 1
ATOM 1467 N N . GLU A 1 202 ? 7.285 1.630 23.052 1.00 91.06 202 GLU A N 1
ATOM 1468 C CA . GLU A 1 202 ? 6.730 2.613 22.114 1.00 91.06 202 GLU A CA 1
ATOM 1469 C C . GLU A 1 202 ? 5.819 1.942 21.088 1.00 91.06 202 GLU A C 1
ATOM 1471 O O . GLU A 1 202 ? 4.721 2.432 20.853 1.00 91.06 202 GLU A O 1
ATOM 1476 N N . MET A 1 203 ? 6.202 0.769 20.574 1.00 92.25 203 MET A N 1
ATOM 1477 C CA . MET A 1 203 ? 5.355 -0.019 19.673 1.00 92.25 203 MET A CA 1
ATOM 1478 C C . MET A 1 203 ? 4.009 -0.384 20.322 1.00 92.25 203 MET A C 1
ATOM 1480 O O . MET A 1 203 ? 2.948 -0.172 19.739 1.00 92.25 203 MET A O 1
ATOM 1484 N N . ILE A 1 204 ? 4.025 -0.889 21.562 1.00 93.56 204 ILE A N 1
ATOM 1485 C CA . ILE A 1 204 ? 2.799 -1.226 22.305 1.00 93.56 204 ILE A CA 1
ATOM 1486 C C . ILE A 1 204 ? 1.957 0.026 22.576 1.00 93.56 204 ILE A C 1
ATOM 1488 O O . ILE A 1 204 ? 0.731 -0.027 22.457 1.00 93.56 204 ILE A O 1
ATOM 1492 N N . ALA A 1 205 ? 2.590 1.137 22.959 1.00 93.12 205 ALA A N 1
ATOM 1493 C CA . ALA A 1 205 ? 1.898 2.396 23.210 1.00 93.12 205 ALA A CA 1
ATOM 1494 C C . ALA A 1 205 ? 1.223 2.929 21.937 1.00 93.12 205 ALA A C 1
ATOM 1496 O O . ALA A 1 205 ? 0.047 3.276 21.986 1.00 93.12 205 ALA A O 1
ATOM 1497 N N . GLY A 1 206 ? 1.919 2.904 20.800 1.00 93.19 206 GLY A N 1
ATOM 1498 C CA . GLY A 1 206 ? 1.383 3.307 19.502 1.00 93.19 206 GLY A CA 1
ATOM 1499 C C . GLY A 1 206 ? 0.209 2.442 19.040 1.00 93.19 206 GLY A C 1
ATOM 1500 O O . GLY A 1 206 ? -0.822 2.967 18.625 1.00 93.19 206 GLY A O 1
ATOM 1501 N N . ILE A 1 207 ? 0.298 1.116 19.198 1.00 93.69 207 ILE A N 1
ATOM 1502 C CA . ILE A 1 207 ? -0.813 0.201 18.876 1.00 93.69 207 ILE A CA 1
ATOM 1503 C C . ILE A 1 207 ? -2.041 0.487 19.753 1.00 93.69 207 ILE A C 1
ATOM 1505 O O . ILE A 1 207 ? -3.167 0.518 19.254 1.00 93.69 207 ILE A O 1
ATOM 1509 N N . ARG A 1 208 ? -1.845 0.715 21.060 1.00 94.00 208 ARG A N 1
ATOM 1510 C CA . ARG A 1 208 ? -2.941 1.109 21.964 1.00 94.00 208 ARG A CA 1
ATOM 1511 C C . ARG A 1 208 ? -3.548 2.442 21.543 1.00 94.00 208 ARG A C 1
ATOM 1513 O O . ARG A 1 208 ? -4.762 2.547 21.459 1.00 94.00 208 ARG A O 1
ATOM 1520 N N . HIS A 1 209 ? -2.710 3.406 21.187 1.00 93.06 209 HIS A N 1
ATOM 1521 C CA . HIS A 1 209 ? -3.155 4.706 20.714 1.00 93.06 209 HIS A CA 1
ATOM 1522 C C . HIS A 1 209 ? -4.017 4.612 19.443 1.00 93.06 209 HIS A C 1
ATOM 1524 O O . HIS A 1 209 ? -5.088 5.211 19.384 1.00 93.06 209 HIS A O 1
ATOM 1530 N N . ALA A 1 210 ? -3.616 3.804 18.455 1.00 93.44 210 ALA A N 1
ATOM 1531 C CA . ALA A 1 210 ? -4.420 3.545 17.256 1.00 93.44 210 ALA A CA 1
ATOM 1532 C C . ALA A 1 210 ? -5.796 2.936 17.594 1.00 93.44 210 ALA A C 1
ATOM 1534 O O . ALA A 1 210 ? -6.812 3.311 17.003 1.00 93.44 210 ALA A O 1
ATOM 1535 N N . ARG A 1 211 ? -5.850 2.037 18.587 1.00 93.19 211 ARG A N 1
ATOM 1536 C CA . ARG A 1 211 ? -7.109 1.481 19.102 1.00 93.19 211 ARG A CA 1
ATOM 1537 C C . ARG A 1 211 ? -7.974 2.546 19.784 1.00 93.19 211 ARG A C 1
ATOM 1539 O O . ARG A 1 211 ? -9.181 2.558 19.554 1.00 93.19 211 ARG A O 1
ATOM 1546 N N . ASP A 1 212 ? -7.386 3.421 20.592 1.00 93.00 212 ASP A N 1
ATOM 1547 C CA . ASP A 1 212 ? -8.118 4.475 21.304 1.00 93.00 212 ASP A CA 1
ATOM 1548 C C . ASP A 1 212 ? -8.710 5.504 20.325 1.00 93.00 212 ASP A C 1
ATOM 1550 O O . ASP A 1 212 ? -9.864 5.902 20.468 1.00 93.00 212 ASP A O 1
ATOM 1554 N N . ILE A 1 213 ? -7.974 5.865 19.265 1.00 92.12 213 ILE A N 1
ATOM 1555 C CA . ILE A 1 213 ? -8.495 6.695 18.161 1.00 92.12 213 ILE A CA 1
ATOM 1556 C C . ILE A 1 213 ? -9.730 6.047 17.543 1.00 92.12 213 ILE A C 1
ATOM 1558 O O . ILE A 1 213 ? -10.739 6.714 17.313 1.00 92.12 213 ILE A O 1
ATOM 1562 N N . ARG A 1 214 ? -9.647 4.742 17.271 1.00 89.62 214 ARG A N 1
ATOM 1563 C CA . ARG A 1 214 ? -10.745 3.998 16.666 1.00 89.62 214 ARG A CA 1
ATOM 1564 C C . ARG A 1 214 ? -11.971 3.940 17.579 1.00 89.62 214 ARG A C 1
ATOM 1566 O O . ARG A 1 214 ? -13.083 4.077 17.082 1.00 89.62 214 ARG A O 1
ATOM 1573 N N . ALA A 1 215 ? -11.780 3.774 18.886 1.00 87.06 215 ALA A N 1
ATOM 1574 C CA . ALA A 1 215 ? -12.871 3.838 19.859 1.00 87.06 215 ALA A CA 1
ATOM 1575 C C . ALA A 1 215 ? -13.545 5.222 19.865 1.00 87.06 215 ALA A C 1
ATOM 1577 O O . ALA A 1 215 ? -14.771 5.309 19.893 1.00 87.06 215 ALA A O 1
ATOM 1578 N N . GLY A 1 216 ? -12.757 6.292 19.715 1.00 83.25 216 GLY A N 1
ATOM 1579 C CA . GLY A 1 216 ? -13.260 7.663 19.632 1.00 83.25 216 GLY A CA 1
ATOM 1580 C C . GLY A 1 216 ? -14.163 7.958 18.425 1.00 83.25 216 GLY A C 1
ATOM 1581 O O . GLY A 1 216 ? -14.848 8.974 18.434 1.00 83.25 216 GLY A O 1
ATOM 1582 N N . PHE A 1 217 ? -14.219 7.104 17.393 1.00 81.50 217 PHE A N 1
ATOM 1583 C CA . PHE A 1 217 ? -15.149 7.319 16.269 1.00 81.50 217 PHE A CA 1
ATOM 1584 C C . PHE A 1 217 ? -16.609 7.166 16.700 1.00 81.50 217 PHE A C 1
ATOM 1586 O O . PHE A 1 217 ? -17.462 7.881 16.185 1.00 81.50 217 PHE A O 1
ATOM 1593 N N . ALA A 1 218 ? -16.890 6.255 17.637 1.00 71.56 218 ALA A N 1
ATOM 1594 C CA . ALA A 1 218 ? -18.239 6.047 18.154 1.00 71.56 218 ALA A CA 1
ATOM 1595 C C . ALA A 1 218 ? -18.683 7.210 19.055 1.00 71.56 218 ALA A C 1
ATOM 1597 O O . ALA A 1 218 ? -19.819 7.650 18.964 1.00 71.56 218 ALA A O 1
ATOM 1598 N N . GLU A 1 219 ? -17.770 7.747 19.869 1.00 66.50 219 GLU A N 1
ATOM 1599 C CA . GLU A 1 219 ? -18.063 8.839 20.811 1.00 66.50 219 GLU A CA 1
ATOM 1600 C C . GLU A 1 219 ? -18.255 10.196 20.116 1.00 66.50 219 GLU A C 1
ATOM 1602 O O . GLU A 1 219 ? -19.012 11.032 20.589 1.00 66.50 219 GLU A O 1
ATOM 1607 N N . VAL A 1 220 ? -17.569 10.429 18.991 1.00 59.59 220 VAL A N 1
ATOM 1608 C CA . VAL A 1 220 ? -17.634 11.703 18.248 1.00 59.59 220 VAL A CA 1
ATOM 1609 C C . VAL A 1 220 ? -18.749 11.702 17.190 1.00 59.59 220 VAL A C 1
ATOM 1611 O O . VAL A 1 220 ? -19.122 12.760 16.698 1.00 59.59 220 VAL A O 1
ATOM 1614 N N . GLY A 1 221 ? -19.290 10.535 16.825 1.00 54.47 221 GLY A N 1
ATOM 1615 C CA . GLY A 1 221 ? -20.390 10.413 15.860 1.00 54.47 221 GLY A CA 1
ATOM 1616 C C . GLY A 1 221 ? -21.782 10.743 16.417 1.00 54.47 221 GLY A C 1
ATOM 1617 O O . GLY A 1 221 ? -22.735 10.768 15.642 1.00 54.47 221 GLY A O 1
ATOM 1618 N N . GLU A 1 222 ? -21.904 10.973 17.728 1.00 46.16 222 GLU A N 1
ATOM 1619 C CA . GLU A 1 222 ? -23.161 11.319 18.415 1.00 46.16 222 GLU A CA 1
ATOM 1620 C C . GLU A 1 222 ? -23.358 12.839 18.633 1.00 46.16 222 GLU A C 1
ATOM 1622 O O . GLU A 1 222 ? -24.420 13.243 19.111 1.00 46.16 222 GLU A O 1
ATOM 1627 N N . GLU A 1 223 ? -22.377 13.680 18.270 1.00 42.62 223 GLU A N 1
ATOM 1628 C CA . GLU A 1 223 ? -22.442 15.160 18.309 1.00 42.62 223 GLU A CA 1
ATOM 1629 C C . GLU A 1 223 ? -22.783 15.775 16.940 1.00 42.62 223 GLU A C 1
ATOM 1631 O O . GLU A 1 223 ? -23.597 16.729 16.916 1.00 42.62 223 GLU A O 1
#

Sequence (223 aa):
MTGPVTLGREIELPSGHAVLEDRGALRDLAASLAEGVSGHVSRLERSLGCKIIVQWLEPALQEALDGSSRPVSILQPPRRLPVPEAVGLWSGCAEIGADQALWCGDTVPWNAVEEGPFGTLVLGPAATGASGGPRDHALVDGLGRWFDRGRHGVLAVDGRDGAQAVARRILALGREAGLSGEQLLERTGVAFDGAGAGSTREMIAGIRHARDIRAGFAEVGEE

Solvent-accessible surface area (backbone atoms only — not comparable to full-atom values): 12073 Å² total; per-residue (Å²): 84,76,24,57,64,31,46,20,54,76,37,68,42,98,85,63,43,35,27,56,74,36,71,64,56,33,51,54,50,23,52,51,50,25,54,54,48,25,57,47,48,62,48,48,29,72,73,70,74,46,91,59,73,48,46,33,39,25,58,47,41,57,39,36,48,68,26,65,45,88,50,82,42,93,91,46,71,43,62,55,45,52,55,71,57,56,30,50,50,46,47,60,43,59,69,40,82,52,54,49,32,38,29,36,52,93,59,73,56,52,83,38,55,73,74,29,78,63,52,25,42,42,39,45,36,71,84,50,48,89,84,53,68,85,74,57,64,68,59,34,57,45,49,27,60,43,47,73,73,70,37,33,37,32,43,25,35,72,61,80,70,57,41,65,62,42,29,54,46,48,54,48,50,36,53,74,18,67,48,51,71,62,51,51,68,75,33,44,48,60,38,48,50,58,90,80,50,90,42,74,67,51,42,53,50,25,47,50,41,25,51,50,19,57,56,37,50,67,70,62,71,77,114

Secondary structure (DSSP, 8-state):
-B-HHHHHHHPBPTTSSBGGG-HHHHHHHHHHHHHHHHHHHHHHHHHHSS--EEEEE-TTHHHHHHT-SPPSBTTBPPPPPPHHHHHHHHHHHHTTSSEEEEE--SS--HHHHTTSS-SEEEE-GGGT-TT--SPPHHHHHHHHHHHHTT-EEEEEE-S-S-HHHHHHHHHHHHHHTT--HHHHHHHEEEEE-GGG--SHHHHHHHHHHHHHHHHHHHHHTT-

Nearest PDB structures (foldseek):
  4ad0-assembly4_D  TM=4.422E-01  e=7.308E-02  Bacteroides thetaiotaomicron VPI-5482
  4ad0-assembly3_C  TM=4.043E-01  e=7.731E-02  Bacteroides thetaiotaomicron VPI-5482
  4acz-assembly1_A  TM=4.230E-01  e=1.798E-01  Bacteroides thetaiotaomicron VPI-5482
  6zj1-assembly1_AAA  TM=4.207E-01  e=2.382E-01  Homo sapiens
  4ad0-assembly1_A  TM=3.955E-01  e=3.339E-01  Bacteroides thetaiotaomicron VPI-5482

Radius of gyration: 18.74 Å; Cα contacts (8 Å, |Δi|>4): 332; chains: 1; bounding box: 48×46×47 Å

Foldseek 3Di:
DEALQRQQLVDADPVRHRNLQPLVSSLVSLLVVLVVLLVVQVVCCVVVVDADEEEYEAQCLVCQQVQVRDDPDPVDGGDHDHLVSVQVSQVSSVPSPHQYEYEHPQDDPLSNVVSHPHQEYEHEQQQQDPPNDPPDPCLLQSVLSSVVVVGAYEYEHALPDQLLSSLVSLVVSCVSSVHDLCSCLPRYAYHYDCPPPPDPVSVVSRRVSSVSSSVSSVVVVVD